Protein AF-A2DWJ3-F1 (afdb_monomer_lite)

Foldseek 3Di:
DVVVVVVVVVVVVVVVVVVVVVVVVVVVVVVVVVVVVVVVVVPPPPDDDDDDDDDDDDDDDDDDPPCVVVVVVVVVVVVVVVVVVVVVVVVVVVVVVVVVVVVVVVVVVVVVVVCVVVPVVVVVVVVVVVVVVVVVVVVVVVVVVVVVVVVVVVVVVVVVVVVVVVVVVVVVVVVVVVVVVVVVVLVVCCVDPLVVVVVVVVVVCVVVVHDDDPVNLVVNVCVSCVPDPDPPCVDPPPVVSCVVVVVVVVVPPD

Structure (mmCIF, N/CA/C/O backbone):
data_AF-A2DWJ3-F1
#
_entry.id   AF-A2DWJ3-F1
#
loop_
_atom_site.group_PDB
_atom_site.id
_atom_site.type_symbol
_atom_site.label_atom_id
_atom_site.label_alt_id
_atom_site.label_comp_id
_atom_site.label_asym_id
_atom_site.label_entity_id
_atom_site.label_seq_id
_atom_site.pdbx_PDB_ins_code
_atom_site.Cartn_x
_atom_site.Cartn_y
_atom_site.Cartn_z
_atom_site.occupancy
_atom_site.B_iso_or_equiv
_atom_site.auth_seq_id
_atom_site.auth_comp_id
_atom_site.auth_asym_id
_atom_site.auth_atom_id
_atom_site.pdbx_PDB_model_num
ATOM 1 N N . MET A 1 1 ? 25.129 -4.278 1.632 1.00 56.91 1 MET A N 1
ATOM 2 C CA . MET A 1 1 ? 24.465 -3.583 2.762 1.00 56.91 1 MET A CA 1
ATOM 3 C C . MET A 1 1 ? 22.960 -3.859 2.879 1.00 56.91 1 MET A C 1
ATOM 5 O O . MET A 1 1 ? 22.499 -4.017 3.999 1.00 56.91 1 MET A O 1
ATOM 9 N N . ALA A 1 2 ? 22.183 -3.953 1.789 1.00 59.41 2 ALA A N 1
ATOM 10 C CA . ALA A 1 2 ? 20.729 -4.196 1.868 1.00 59.41 2 ALA A CA 1
ATOM 11 C C . ALA A 1 2 ? 20.341 -5.562 2.485 1.00 59.41 2 ALA A C 1
ATOM 13 O O . ALA A 1 2 ? 19.451 -5.635 3.327 1.00 59.41 2 ALA A O 1
ATOM 14 N N . ARG A 1 3 ? 21.074 -6.634 2.150 1.00 57.38 3 ARG A N 1
ATOM 15 C CA . ARG A 1 3 ? 20.827 -8.000 2.656 1.00 57.38 3 ARG A CA 1
ATOM 16 C C . ARG A 1 3 ? 20.979 -8.127 4.179 1.00 57.38 3 ARG A C 1
ATOM 18 O O . ARG A 1 3 ? 20.221 -8.843 4.819 1.00 57.38 3 ARG A O 1
ATOM 25 N N . THR A 1 4 ? 21.919 -7.387 4.763 1.00 73.00 4 THR A N 1
ATOM 26 C CA . THR A 1 4 ? 22.178 -7.369 6.212 1.00 73.00 4 THR A CA 1
ATOM 27 C C . THR A 1 4 ? 21.067 -6.644 6.975 1.00 73.00 4 THR A C 1
ATOM 29 O O . THR A 1 4 ? 20.670 -7.084 8.048 1.00 73.00 4 THR A O 1
ATOM 32 N N . LYS A 1 5 ? 20.512 -5.571 6.394 1.00 73.12 5 LYS A N 1
ATOM 33 C CA . LYS A 1 5 ? 19.371 -4.841 6.971 1.00 73.12 5 LYS A CA 1
ATOM 34 C C . LYS A 1 5 ? 18.087 -5.677 6.949 1.00 73.12 5 LYS A C 1
ATOM 36 O O . LYS A 1 5 ? 17.342 -5.659 7.920 1.00 73.12 5 LYS A O 1
ATOM 41 N N . MET A 1 6 ? 17.869 -6.454 5.885 1.00 78.56 6 MET A N 1
ATOM 42 C CA . MET A 1 6 ? 16.717 -7.357 5.770 1.00 78.56 6 MET A CA 1
ATOM 43 C C . MET A 1 6 ? 16.766 -8.501 6.795 1.00 78.56 6 MET A C 1
ATOM 45 O O . MET A 1 6 ? 15.761 -8.802 7.428 1.00 78.56 6 MET A O 1
ATOM 49 N N . LEU A 1 7 ? 17.943 -9.099 7.009 1.00 76.00 7 LEU A N 1
ATOM 50 C CA . LEU A 1 7 ? 18.125 -10.141 8.027 1.00 76.00 7 LEU A CA 1
ATOM 51 C C . LEU A 1 7 ? 17.922 -9.600 9.450 1.00 76.00 7 LEU A C 1
ATOM 53 O O . LEU A 1 7 ? 17.269 -10.251 10.259 1.00 76.00 7 LEU A O 1
ATOM 57 N N . ALA A 1 8 ? 18.396 -8.384 9.734 1.00 80.75 8 ALA A N 1
ATOM 58 C CA . ALA A 1 8 ? 18.159 -7.734 11.022 1.00 80.75 8 ALA A CA 1
ATOM 59 C C . ALA A 1 8 ? 16.669 -7.419 11.263 1.00 80.75 8 ALA A C 1
ATOM 61 O O . ALA A 1 8 ? 16.194 -7.531 12.389 1.00 80.75 8 ALA A O 1
ATOM 62 N N . ALA A 1 9 ? 15.921 -7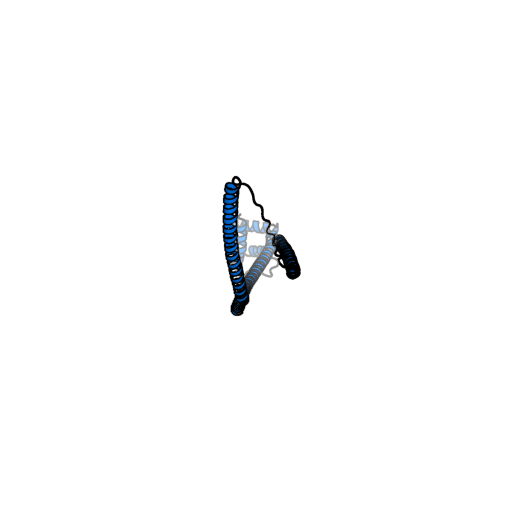.052 10.218 1.00 80.94 9 ALA A N 1
ATOM 63 C CA . ALA A 1 9 ? 14.480 -6.814 10.315 1.00 80.94 9 ALA A CA 1
ATOM 64 C C . ALA A 1 9 ? 13.691 -8.111 10.572 1.00 80.94 9 ALA A C 1
ATOM 66 O O . ALA A 1 9 ? 12.813 -8.133 11.430 1.00 80.94 9 ALA A O 1
ATOM 67 N N . LEU A 1 10 ? 14.049 -9.204 9.890 1.00 81.81 10 LEU A N 1
ATOM 68 C CA . LEU A 1 10 ? 13.454 -10.526 10.120 1.00 81.81 10 LEU A CA 1
ATOM 69 C C . LEU A 1 10 ? 13.718 -11.039 11.539 1.00 81.81 10 LEU A C 1
ATOM 71 O O . LEU A 1 10 ? 12.830 -11.608 12.166 1.00 81.81 10 LEU A O 1
ATOM 75 N N . GLN A 1 11 ? 14.921 -10.804 12.063 1.00 84.94 11 GLN A N 1
ATOM 76 C CA . GLN A 1 11 ? 15.271 -11.212 13.420 1.00 84.94 11 GLN A CA 1
ATOM 77 C C . GLN A 1 11 ? 14.500 -10.414 14.478 1.00 84.94 11 GLN A C 1
ATOM 79 O O . GLN A 1 11 ? 13.990 -11.005 15.425 1.00 84.94 11 GLN A O 1
ATOM 84 N N . LYS A 1 12 ? 14.311 -9.105 14.266 1.00 85.94 12 LYS A N 1
ATOM 85 C CA . LYS A 1 12 ? 13.468 -8.273 15.138 1.00 85.94 12 LYS A CA 1
ATOM 86 C C . LYS A 1 12 ? 11.998 -8.689 15.127 1.00 85.94 12 LYS A C 1
ATOM 88 O O . LYS A 1 12 ? 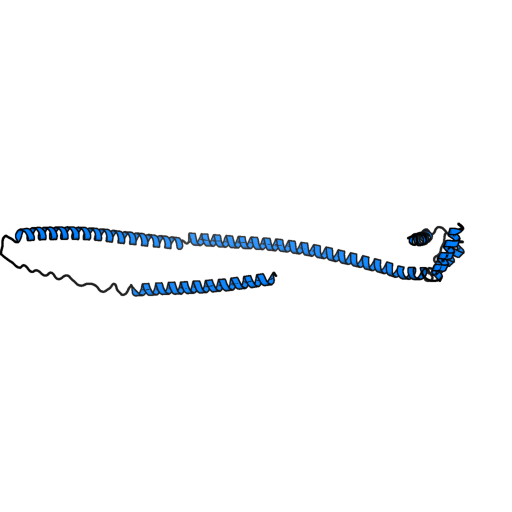11.393 -8.721 16.189 1.00 85.94 12 LYS A O 1
ATOM 93 N N . MET A 1 13 ? 11.436 -9.034 13.965 1.00 85.25 13 MET A N 1
ATOM 94 C CA . MET A 1 13 ? 10.059 -9.546 13.900 1.00 85.25 13 MET A CA 1
ATOM 95 C C . MET A 1 13 ? 9.909 -10.862 14.662 1.00 85.25 13 MET A C 1
ATOM 97 O O . MET A 1 13 ? 8.943 -11.032 15.395 1.00 85.25 13 MET A O 1
ATOM 101 N N . LYS A 1 14 ? 10.886 -11.767 14.544 1.00 85.81 14 LYS A N 1
ATOM 102 C CA . LYS A 1 14 ? 10.852 -13.049 15.253 1.00 85.81 14 LYS A CA 1
ATOM 103 C C . LYS A 1 14 ? 10.954 -12.878 16.773 1.00 85.81 14 LYS A C 1
ATOM 105 O O . LYS A 1 14 ? 10.256 -13.560 17.511 1.00 85.81 14 LYS A O 1
ATOM 110 N N . GLU A 1 15 ? 11.795 -11.954 17.235 1.00 87.94 15 GLU A N 1
ATOM 111 C CA . GLU A 1 15 ? 11.882 -11.596 18.657 1.00 87.94 15 GLU A CA 1
ATOM 112 C C . GLU A 1 15 ? 10.597 -10.932 19.167 1.00 87.94 15 GLU A C 1
ATOM 114 O O . GLU A 1 15 ? 10.208 -11.161 20.308 1.00 87.94 15 GLU A O 1
ATOM 119 N N . GLN A 1 16 ? 9.930 -10.126 18.339 1.00 84.75 16 GLN A N 1
ATOM 120 C CA . GLN A 1 16 ? 8.666 -9.488 18.701 1.00 84.75 16 GLN A CA 1
ATOM 121 C C . GLN A 1 16 ? 7.528 -10.510 18.815 1.00 84.75 16 GLN A C 1
ATOM 123 O O . GLN A 1 16 ? 6.838 -10.528 19.828 1.00 84.75 16 GLN A O 1
ATOM 128 N N . GLU A 1 17 ? 7.398 -11.415 17.843 1.00 86.19 17 GLU A N 1
ATOM 129 C CA . GLU A 1 17 ? 6.396 -12.490 17.873 1.00 86.19 17 GLU A CA 1
ATOM 130 C C . GLU A 1 17 ? 6.578 -13.403 19.098 1.00 86.19 17 GLU A C 1
ATOM 132 O O . GLU A 1 17 ? 5.614 -13.894 19.682 1.00 86.19 17 GLU A O 1
ATOM 137 N N . GLN A 1 18 ? 7.827 -13.627 19.515 1.00 85.19 18 GLN A N 1
ATOM 138 C CA . GLN A 1 18 ? 8.128 -14.437 20.689 1.00 85.19 18 GLN A CA 1
ATOM 139 C C . GLN A 1 18 ? 7.750 -13.725 21.997 1.00 85.19 18 GLN A C 1
ATOM 141 O O . GLN A 1 18 ? 7.173 -14.356 22.877 1.00 85.19 18 GLN A O 1
ATOM 146 N N . ARG A 1 19 ? 7.982 -12.408 22.098 1.00 84.94 19 ARG A N 1
ATOM 147 C CA . ARG A 1 19 ? 7.535 -11.609 23.254 1.00 84.94 19 ARG A CA 1
ATOM 148 C C . ARG A 1 19 ? 6.017 -11.529 23.357 1.00 84.94 19 ARG A C 1
ATOM 150 O O . ARG A 1 19 ? 5.492 -11.617 24.458 1.00 84.94 19 ARG A O 1
ATOM 157 N N . GLU A 1 20 ? 5.325 -11.384 22.230 1.00 86.38 20 GLU A N 1
ATOM 158 C CA . GLU A 1 20 ? 3.859 -11.354 22.198 1.00 86.38 20 GLU A CA 1
ATOM 159 C C . GLU A 1 20 ? 3.272 -12.692 22.677 1.00 86.38 20 GLU A C 1
ATOM 161 O O . GLU A 1 20 ? 2.328 -12.694 23.463 1.00 86.38 20 GLU A O 1
ATOM 166 N N . LYS A 1 21 ? 3.883 -13.828 22.306 1.00 88.06 21 LYS A N 1
ATOM 167 C CA . LYS A 1 21 ? 3.485 -15.153 22.815 1.00 88.06 21 LYS A CA 1
ATOM 168 C C . LYS A 1 21 ? 3.713 -15.307 24.319 1.00 88.06 21 LYS A C 1
ATOM 170 O O . LYS A 1 21 ? 2.821 -15.792 25.004 1.00 88.06 21 LYS A O 1
ATOM 175 N N . GLU A 1 22 ? 4.866 -14.879 24.831 1.00 86.31 22 GLU A N 1
ATOM 176 C CA . GLU A 1 22 ? 5.170 -14.915 26.272 1.00 86.31 22 GLU A CA 1
ATOM 177 C C . GLU A 1 22 ? 4.246 -13.985 27.084 1.00 86.31 22 GLU A C 1
ATOM 179 O O . GLU A 1 22 ? 3.895 -14.269 28.230 1.00 86.31 22 GLU A O 1
ATOM 184 N N . GLU A 1 23 ? 3.831 -12.855 26.511 1.00 85.12 23 GLU A N 1
ATOM 185 C CA . GLU A 1 23 ? 2.881 -11.936 27.141 1.00 85.12 23 GLU A CA 1
ATOM 186 C C . GLU A 1 23 ? 1.450 -12.485 27.130 1.00 85.12 23 GLU A C 1
ATOM 188 O O . GLU A 1 23 ? 0.750 -12.384 28.138 1.00 85.12 23 GLU A O 1
ATOM 193 N N . GLU A 1 24 ? 1.034 -13.126 26.038 1.00 85.56 24 GLU A N 1
ATOM 194 C CA . GLU A 1 24 ? -0.263 -13.793 25.948 1.00 85.56 24 GLU A CA 1
ATOM 195 C C . GLU A 1 24 ? -0.350 -15.001 26.894 1.00 85.56 24 GLU A C 1
ATOM 197 O O . GLU A 1 24 ? -1.381 -15.212 27.530 1.00 85.56 24 GLU A O 1
ATOM 202 N N . GLU A 1 25 ? 0.738 -15.760 27.043 1.00 86.00 25 GLU A N 1
ATOM 203 C CA . GLU A 1 25 ? 0.832 -16.875 27.989 1.00 86.00 25 GLU A CA 1
ATOM 204 C C . GLU A 1 25 ? 0.728 -16.387 29.439 1.00 86.00 25 GLU A C 1
ATOM 206 O O . GLU A 1 25 ? -0.133 -16.871 30.172 1.00 86.00 25 GLU A O 1
ATOM 211 N N . ARG A 1 26 ? 1.464 -15.331 29.819 1.00 82.50 26 ARG A N 1
ATOM 212 C CA . ARG A 1 26 ? 1.304 -14.694 31.141 1.00 82.50 26 ARG A CA 1
ATOM 213 C C . ARG A 1 26 ? -0.105 -14.163 31.381 1.00 82.50 26 ARG A C 1
ATOM 215 O O . ARG A 1 26 ? -0.587 -14.211 32.509 1.00 82.50 26 ARG A O 1
ATOM 222 N N . ARG A 1 27 ? -0.773 -13.641 30.348 1.00 84.06 27 ARG A N 1
ATOM 223 C CA . ARG A 1 27 ? -2.157 -13.170 30.479 1.00 84.06 27 ARG A CA 1
ATOM 224 C C . ARG A 1 27 ? -3.115 -14.330 30.732 1.00 84.06 27 ARG A C 1
ATOM 226 O O . ARG A 1 27 ? -3.993 -14.193 31.573 1.00 84.06 27 ARG A O 1
ATOM 233 N N . ARG A 1 28 ? -2.923 -15.474 30.065 1.00 80.88 28 ARG A N 1
ATOM 234 C CA . ARG A 1 28 ? -3.713 -16.691 30.319 1.00 80.88 28 ARG A CA 1
ATOM 235 C C . ARG A 1 28 ? -3.456 -17.267 31.708 1.00 80.88 28 ARG A C 1
ATOM 237 O O . ARG A 1 28 ? -4.412 -17.651 32.365 1.00 80.88 28 ARG A O 1
ATOM 244 N N . GLU A 1 29 ? -2.206 -17.293 32.166 1.00 83.75 29 GLU A N 1
ATOM 245 C CA . GLU A 1 29 ? -1.869 -17.707 33.536 1.00 83.75 29 GLU A CA 1
ATOM 246 C C . GLU A 1 29 ? -2.521 -16.782 34.572 1.00 83.75 29 GLU A C 1
ATOM 248 O O . GLU A 1 29 ? -3.073 -17.247 35.565 1.00 83.75 29 GLU A O 1
ATOM 253 N N . GLN A 1 30 ? -2.522 -15.471 34.318 1.00 74.56 30 GLN A N 1
ATOM 254 C CA . GLN A 1 30 ? -3.190 -14.503 35.181 1.00 74.56 30 GLN A CA 1
ATOM 255 C C . GLN A 1 30 ? -4.715 -14.688 35.169 1.00 74.56 30 GLN A C 1
ATOM 257 O O . GLN A 1 30 ? -5.328 -14.680 36.229 1.00 74.56 30 GLN A O 1
ATOM 262 N N . GLU A 1 31 ? -5.331 -14.884 33.999 1.00 77.81 31 GLU A N 1
ATOM 263 C CA . GLU A 1 31 ? -6.768 -15.174 33.862 1.00 77.81 31 GLU A CA 1
ATOM 264 C C . GLU A 1 31 ? -7.162 -16.491 34.564 1.00 77.81 31 GLU A C 1
ATOM 266 O O . GLU A 1 31 ? -8.214 -16.545 35.196 1.00 77.81 31 GLU A O 1
ATOM 271 N N . GLN A 1 32 ? -6.312 -17.526 34.522 1.00 74.62 32 GLN A N 1
ATOM 272 C CA . GLN A 1 32 ? -6.522 -18.778 35.264 1.00 74.62 32 GLN A CA 1
ATOM 273 C C . GLN A 1 32 ? -6.430 -18.575 36.777 1.00 74.62 32 GLN A C 1
ATOM 275 O O . GLN A 1 32 ? -7.301 -19.045 37.501 1.00 74.62 32 GLN A O 1
ATOM 280 N N . TRP A 1 33 ? -5.439 -17.815 37.249 1.00 76.25 33 TRP A N 1
ATOM 281 C CA . TRP A 1 33 ? -5.287 -17.505 38.672 1.00 76.25 33 TRP A CA 1
ATOM 282 C C . TRP A 1 33 ? -6.489 -16.731 39.240 1.00 76.25 33 TRP A C 1
ATOM 284 O O . TRP A 1 33 ? -6.910 -16.980 40.366 1.00 76.25 33 TRP A O 1
ATOM 294 N N . TRP A 1 34 ? -7.086 -15.831 38.451 1.00 64.19 34 TRP A N 1
ATOM 295 C CA . TRP A 1 34 ? -8.328 -15.149 38.834 1.00 64.19 34 TRP A CA 1
ATOM 296 C C . TRP A 1 34 ? -9.544 -16.085 38.841 1.00 64.19 34 TRP A C 1
ATOM 298 O O . TRP A 1 34 ? -10.400 -15.946 39.705 1.00 64.19 34 TRP A O 1
ATOM 308 N N . SER A 1 35 ? -9.607 -17.058 37.927 1.00 64.69 35 SER A N 1
ATOM 309 C CA . SER A 1 35 ? -10.703 -18.036 37.887 1.00 64.69 35 SER A CA 1
ATOM 310 C C . SER A 1 35 ? -10.665 -19.032 39.051 1.00 64.69 35 SER A C 1
ATOM 312 O O . SER A 1 35 ? -11.718 -19.507 39.457 1.00 64.69 35 SER A O 1
ATOM 314 N N . GLU A 1 36 ? -9.481 -19.354 39.579 1.00 62.47 36 GLU A N 1
ATOM 315 C CA . GLU A 1 36 ? -9.325 -20.244 40.742 1.00 62.47 36 GLU A CA 1
ATOM 316 C C . GLU A 1 36 ? -9.675 -19.543 42.071 1.00 62.47 36 GLU A C 1
ATOM 318 O O . GLU A 1 36 ? -10.098 -20.203 43.014 1.00 62.47 36 GLU A O 1
ATOM 323 N N . GLN A 1 37 ? -9.551 -18.211 42.151 1.00 54.31 37 GLN A N 1
ATOM 324 C CA . GLN A 1 37 ? -9.966 -17.427 43.327 1.00 54.31 37 GLN A CA 1
ATOM 325 C C . GLN A 1 37 ? -11.494 -17.302 43.447 1.00 54.31 37 GLN A C 1
ATOM 327 O O . GLN A 1 37 ? -12.015 -17.344 44.560 1.00 54.31 37 GLN A O 1
ATOM 332 N N . ASP A 1 38 ? -12.209 -17.188 42.323 1.00 51.03 38 ASP A N 1
ATOM 333 C CA . ASP A 1 38 ? -13.676 -17.073 42.316 1.00 51.03 38 ASP A CA 1
ATOM 334 C C . ASP A 1 38 ? -14.376 -18.393 42.722 1.00 51.03 38 ASP A C 1
ATOM 336 O O . ASP A 1 38 ? -15.494 -18.357 43.232 1.00 51.03 38 ASP A O 1
ATOM 340 N N . GLU A 1 39 ? -13.729 -19.557 42.557 1.00 51.38 39 GLU A N 1
ATOM 341 C CA . GLU A 1 39 ? -14.282 -20.857 42.988 1.00 51.38 39 GLU A CA 1
ATOM 342 C C . GLU A 1 39 ? -14.102 -21.136 44.498 1.00 51.38 39 GLU A C 1
ATOM 344 O O . GLU A 1 39 ? -14.840 -21.949 45.052 1.00 51.38 39 GLU A O 1
ATOM 349 N N . GLU A 1 40 ? -13.185 -20.455 45.203 1.00 49.72 40 GLU A N 1
ATOM 350 C CA . GLU A 1 40 ? -12.978 -20.641 46.655 1.00 49.72 40 GLU A CA 1
ATOM 351 C C . GLU A 1 40 ? -13.882 -19.750 47.540 1.00 49.72 40 GLU A C 1
ATOM 353 O O . GLU A 1 40 ? -14.061 -20.052 48.725 1.00 49.72 40 GLU A O 1
ATOM 358 N N . GLU A 1 41 ? -14.486 -18.679 47.002 1.00 45.75 41 GLU A N 1
ATOM 359 C CA . GLU A 1 41 ? -15.391 -17.794 47.763 1.00 45.75 41 GLU A CA 1
ATOM 360 C C . GLU A 1 41 ? -16.848 -18.303 47.848 1.00 45.75 41 GLU A C 1
ATOM 362 O O . GLU A 1 41 ? -17.566 -17.913 48.770 1.00 45.75 41 GLU A O 1
ATOM 367 N N . GLU A 1 42 ? -17.298 -19.219 46.977 1.00 44.12 42 GLU A N 1
ATOM 368 C CA . GLU A 1 42 ? -18.682 -19.742 47.021 1.00 44.12 42 GLU A CA 1
ATOM 369 C C . GLU A 1 42 ? -18.940 -20.763 48.155 1.00 44.12 42 GLU A C 1
ATOM 371 O O . GLU A 1 42 ? -20.095 -20.981 48.534 1.00 44.12 42 GLU A O 1
ATOM 376 N N . ASP A 1 43 ? -17.897 -21.336 48.768 1.00 44.91 43 ASP A N 1
ATOM 377 C CA . ASP A 1 43 ? -18.033 -22.397 49.783 1.00 44.91 43 ASP A CA 1
ATOM 378 C C . ASP A 1 43 ? -18.052 -21.902 51.249 1.00 44.91 43 ASP A C 1
ATOM 380 O O . ASP A 1 43 ? -18.319 -22.690 52.163 1.00 44.91 43 ASP A O 1
ATOM 384 N N . GLN A 1 44 ? -17.807 -20.612 51.524 1.00 46.81 44 GLN A N 1
ATOM 385 C CA . GLN A 1 44 ? -17.698 -20.102 52.909 1.00 46.81 44 GLN A CA 1
ATOM 386 C C . GLN A 1 44 ? -18.952 -19.405 53.469 1.00 46.81 44 GLN A C 1
ATOM 388 O O . GLN A 1 44 ? -19.039 -19.209 54.683 1.00 46.81 44 GLN A O 1
ATOM 393 N N . ASP A 1 45 ? -19.967 -19.111 52.653 1.00 44.84 45 ASP A N 1
ATOM 394 C CA . ASP A 1 45 ? -21.118 -18.289 53.076 1.00 44.84 45 ASP A CA 1
ATOM 395 C C . ASP A 1 45 ? -22.307 -19.070 53.691 1.00 44.84 45 ASP A C 1
ATOM 397 O O . ASP A 1 45 ? -23.341 -18.482 54.016 1.00 44.84 45 ASP A O 1
ATOM 401 N N . GLN A 1 46 ? -22.194 -20.389 53.912 1.00 45.88 46 GLN A N 1
ATOM 402 C CA . GLN A 1 46 ? -23.313 -21.222 54.409 1.00 45.88 46 GLN A CA 1
ATOM 403 C C . GLN A 1 46 ? -23.297 -21.594 55.903 1.00 45.88 46 GLN A C 1
ATOM 405 O O . GLN A 1 46 ? -24.138 -22.381 56.335 1.00 45.88 46 GLN A O 1
ATOM 410 N N . ASN A 1 47 ? -22.408 -21.051 56.737 1.00 44.16 47 ASN A N 1
ATOM 411 C CA . ASN A 1 47 ? -22.365 -21.450 58.150 1.00 44.16 47 ASN A CA 1
ATOM 412 C C . ASN A 1 47 ? -22.087 -20.276 59.085 1.00 44.16 47 ASN A C 1
ATOM 414 O O . ASN A 1 47 ? -20.942 -20.080 59.464 1.00 44.16 47 ASN A O 1
ATOM 418 N N . LEU A 1 48 ? -23.121 -19.529 59.497 1.00 41.66 48 LEU A N 1
ATOM 419 C CA . LEU A 1 48 ? -23.106 -18.694 60.712 1.00 41.66 48 LEU A CA 1
ATOM 420 C C . LEU A 1 48 ? -24.541 -18.270 61.106 1.00 41.66 48 LEU A C 1
ATOM 422 O O . LEU A 1 48 ? -24.930 -17.111 60.996 1.00 41.66 48 LEU A O 1
ATOM 426 N N . GLU A 1 49 ? -25.332 -19.212 61.626 1.00 40.12 49 GLU A N 1
ATOM 427 C CA . GLU A 1 49 ? -26.492 -18.904 62.477 1.00 40.12 49 GLU A CA 1
ATOM 428 C C . GLU A 1 49 ? -26.282 -19.516 63.872 1.00 40.12 49 GLU A C 1
ATOM 430 O O . GLU A 1 49 ? -26.269 -20.735 64.026 1.00 40.12 49 GLU A O 1
ATOM 435 N N . THR A 1 50 ? -26.168 -18.676 64.909 1.00 37.62 50 THR A N 1
ATOM 436 C CA . THR A 1 50 ? -26.418 -19.072 66.312 1.00 37.62 50 THR A CA 1
ATOM 437 C C . THR A 1 50 ? -27.096 -17.934 67.094 1.00 37.62 50 THR A C 1
ATOM 439 O O . THR A 1 50 ? -26.811 -16.768 66.807 1.00 37.62 50 THR A O 1
ATOM 442 N N . PRO A 1 51 ? -27.990 -18.229 68.066 1.00 40.25 51 PRO A N 1
ATOM 443 C CA . PRO A 1 51 ? -28.929 -17.259 68.633 1.00 40.25 51 PRO A CA 1
ATOM 444 C C . PRO A 1 51 ? -28.476 -16.634 69.969 1.00 40.25 51 PRO A C 1
ATOM 446 O O . PRO A 1 51 ? -27.690 -17.204 70.719 1.00 40.25 51 PRO A O 1
ATOM 449 N N . MET A 1 52 ? -29.030 -15.451 70.267 1.00 34.16 52 MET A N 1
ATOM 450 C CA . MET A 1 52 ? -28.887 -14.686 71.518 1.00 34.16 52 MET A CA 1
ATOM 451 C C . MET A 1 52 ? -29.445 -15.424 72.748 1.00 34.16 52 MET A C 1
ATOM 453 O O . MET A 1 52 ? -30.632 -15.747 72.781 1.00 34.16 52 MET A O 1
ATOM 457 N N . GLU A 1 53 ? -28.646 -15.539 73.813 1.00 36.00 53 GLU A N 1
ATOM 458 C CA . GLU A 1 53 ? -29.124 -15.810 75.177 1.00 36.00 53 GLU A CA 1
ATOM 459 C C . GLU A 1 53 ? -29.290 -14.503 75.973 1.00 36.00 53 GLU A C 1
ATOM 461 O O . GLU A 1 53 ? -28.374 -13.684 76.073 1.00 36.00 53 GLU A O 1
ATOM 466 N N . GLN A 1 54 ? -30.475 -14.309 76.560 1.00 37.62 54 GLN A N 1
ATOM 467 C CA . GLN A 1 54 ? -30.773 -13.242 77.518 1.00 37.62 54 GLN A CA 1
ATOM 468 C C . GLN A 1 54 ? -30.518 -13.746 78.945 1.00 37.62 54 GLN A C 1
ATOM 470 O O . GLN A 1 54 ? -31.216 -14.637 79.425 1.00 37.62 54 GLN A O 1
ATOM 475 N N . GLY A 1 55 ? -29.547 -13.149 79.639 1.00 33.12 55 GLY A N 1
ATOM 476 C CA . GLY A 1 55 ? -29.294 -13.373 81.063 1.00 33.12 55 GLY A CA 1
ATOM 477 C C . GLY A 1 55 ? -29.792 -12.204 81.909 1.00 33.12 55 GLY A C 1
ATOM 478 O O . GLY A 1 55 ? -29.211 -11.121 81.890 1.00 33.12 55 GLY A O 1
ATOM 479 N N . THR A 1 56 ? -30.864 -12.426 82.666 1.00 40.03 56 THR A N 1
ATOM 480 C CA . THR A 1 56 ? -31.398 -11.499 83.672 1.00 40.03 56 THR A CA 1
ATOM 481 C C . THR A 1 56 ? -30.741 -11.784 85.022 1.00 40.03 56 THR A C 1
ATOM 483 O O . THR A 1 56 ? -30.931 -12.866 85.570 1.00 40.03 56 THR A O 1
ATOM 486 N N . THR A 1 57 ? -30.052 -10.813 85.623 1.00 34.56 57 THR A N 1
ATOM 487 C CA . THR A 1 57 ? -29.741 -10.842 87.064 1.00 34.56 57 THR A CA 1
ATOM 488 C C . THR A 1 57 ? -29.930 -9.462 87.674 1.00 34.56 57 THR A C 1
ATOM 490 O O . THR A 1 57 ? -29.128 -8.556 87.463 1.00 34.56 57 THR A O 1
ATOM 493 N N . ALA A 1 58 ? -31.003 -9.324 88.452 1.00 38.75 58 ALA A N 1
ATOM 494 C CA . ALA A 1 58 ? -31.172 -8.262 89.428 1.00 38.75 58 ALA A CA 1
ATOM 495 C C . ALA A 1 58 ? -30.476 -8.679 90.732 1.00 38.75 58 ALA A C 1
ATOM 497 O O . ALA A 1 58 ? -30.748 -9.761 91.255 1.00 38.75 58 ALA A O 1
ATOM 498 N N . GLN A 1 59 ? -29.617 -7.820 91.279 1.00 33.75 59 GLN A N 1
ATOM 499 C CA . GLN A 1 59 ? -29.191 -7.900 92.674 1.00 33.75 59 GLN A CA 1
ATOM 500 C C . GLN A 1 59 ? -29.388 -6.543 93.347 1.00 33.75 59 GLN A C 1
ATOM 502 O O . GLN A 1 59 ? -28.971 -5.505 92.843 1.00 33.75 59 GLN A O 1
ATOM 507 N N . MET A 1 60 ? -30.079 -6.594 94.485 1.00 42.59 60 MET A N 1
ATOM 508 C CA . MET A 1 60 ? -30.271 -5.496 95.424 1.00 42.59 60 MET A CA 1
ATOM 509 C C . MET A 1 60 ? -28.977 -5.236 96.194 1.00 42.59 60 MET A C 1
ATOM 511 O O . MET A 1 60 ? -28.415 -6.185 96.737 1.00 42.59 60 MET A O 1
ATOM 515 N N . ILE A 1 61 ? -28.584 -3.970 96.356 1.00 37.62 61 ILE A N 1
ATOM 516 C CA . ILE A 1 61 ? -27.696 -3.544 97.445 1.00 37.62 61 ILE A CA 1
ATOM 517 C C . ILE A 1 61 ? -28.232 -2.229 98.024 1.00 37.62 61 ILE A C 1
ATOM 519 O O . ILE A 1 61 ? -28.383 -1.233 97.325 1.00 37.62 61 ILE A O 1
ATOM 523 N N . GLN A 1 62 ? -28.556 -2.263 99.317 1.00 42.16 62 GLN A N 1
ATOM 524 C CA . GLN A 1 62 ? -28.816 -1.099 100.160 1.00 42.16 62 GLN A CA 1
ATOM 525 C C . GLN A 1 62 ? -27.503 -0.648 100.808 1.00 42.16 62 GLN A C 1
ATOM 527 O O . GLN A 1 62 ? -26.815 -1.469 101.414 1.00 42.16 62 GLN A O 1
ATOM 532 N N . GLY A 1 63 ? -27.222 0.658 100.785 1.00 40.81 63 GLY A N 1
ATOM 533 C CA . GLY A 1 63 ? -26.314 1.293 101.740 1.00 40.81 63 GLY A CA 1
ATOM 534 C C . GLY A 1 63 ? -25.461 2.432 101.178 1.00 40.81 63 GLY A C 1
ATOM 535 O O . GLY A 1 63 ? -24.698 2.245 100.242 1.00 40.81 63 GLY A O 1
ATOM 536 N N . THR A 1 64 ? -25.470 3.554 101.904 1.00 37.88 64 THR A N 1
ATOM 537 C CA . THR A 1 64 ? -24.459 4.635 101.958 1.00 37.88 64 THR A CA 1
ATOM 538 C C . THR A 1 64 ? -24.547 5.799 100.954 1.00 37.88 64 THR A C 1
ATOM 540 O O . THR A 1 64 ? -24.010 5.796 99.851 1.00 37.88 64 THR A O 1
ATOM 543 N N . THR A 1 65 ? -25.118 6.897 101.456 1.00 45.75 65 THR A N 1
ATOM 544 C CA . THR A 1 65 ? -25.354 8.233 100.875 1.00 45.75 65 THR A CA 1
ATOM 545 C C . THR A 1 65 ? -24.089 9.031 100.487 1.00 45.75 65 THR A C 1
ATOM 547 O O . THR A 1 65 ? -24.119 10.257 100.428 1.00 45.75 65 THR A O 1
ATOM 550 N N . THR A 1 66 ? -22.962 8.371 100.213 1.00 44.34 66 THR A N 1
ATOM 551 C CA . THR A 1 66 ? -21.721 8.997 99.704 1.00 44.34 66 THR A CA 1
ATOM 552 C C . THR A 1 66 ? -21.311 8.443 98.329 1.00 44.34 66 THR A C 1
ATOM 554 O O . THR A 1 66 ? -20.456 9.029 97.677 1.00 44.34 66 THR A O 1
ATOM 557 N N . GLN A 1 67 ? -21.969 7.387 97.832 1.00 45.56 67 GLN A N 1
ATOM 558 C CA . GLN A 1 67 ? -21.763 6.843 96.477 1.00 45.56 67 GLN A CA 1
ATOM 559 C C . GLN A 1 67 ? -22.698 7.445 95.411 1.00 45.56 67 GLN A C 1
ATOM 561 O O . GLN A 1 67 ? -22.367 7.414 94.230 1.00 45.56 67 GLN A O 1
ATOM 566 N N . MET A 1 68 ? -23.805 8.084 95.814 1.00 46.66 68 MET A N 1
ATOM 567 C CA . MET A 1 68 ? -24.836 8.570 94.877 1.00 46.66 68 MET A CA 1
ATOM 568 C C . MET A 1 68 ? -24.329 9.608 93.859 1.00 46.66 68 MET A C 1
ATOM 570 O O . MET A 1 68 ? -24.813 9.643 92.737 1.00 46.66 68 MET A O 1
ATOM 574 N N . ILE A 1 69 ? -23.327 10.429 94.208 1.00 50.53 69 ILE A N 1
ATOM 575 C CA . ILE A 1 69 ? -22.773 11.433 93.276 1.00 50.53 69 ILE A CA 1
ATOM 576 C C . ILE A 1 69 ? -21.938 10.760 92.169 1.00 50.53 69 ILE A C 1
ATOM 578 O O . ILE A 1 69 ? -21.920 11.235 91.040 1.00 50.53 69 ILE A O 1
ATOM 582 N N . GLN A 1 70 ? -21.279 9.633 92.465 1.00 58.50 70 GLN A N 1
ATOM 583 C CA . GLN A 1 70 ? -20.529 8.864 91.465 1.00 58.50 70 GLN A CA 1
ATOM 584 C C . GLN A 1 70 ? -21.446 7.971 90.621 1.00 58.50 70 GLN A C 1
ATOM 586 O O . GLN A 1 70 ? -21.191 7.808 89.431 1.00 58.50 70 GLN A O 1
ATOM 591 N N . GLU A 1 71 ? -22.519 7.423 91.198 1.00 63.12 71 GLU A N 1
ATOM 592 C CA . GLU A 1 71 ? -23.497 6.612 90.461 1.00 63.12 71 GLU A CA 1
ATOM 593 C C . GLU A 1 71 ? -24.286 7.435 89.435 1.00 63.12 71 GLU A C 1
ATOM 595 O O . GLU A 1 71 ? -24.430 6.986 88.299 1.00 63.12 71 GLU A O 1
ATOM 600 N N . ASP A 1 72 ? -24.704 8.661 89.769 1.00 73.12 72 ASP A N 1
ATOM 601 C CA . ASP A 1 72 ? -25.405 9.552 88.830 1.00 73.12 72 ASP A CA 1
ATOM 602 C C . ASP A 1 72 ? -24.523 9.954 87.632 1.00 73.12 72 ASP A C 1
ATOM 604 O O . ASP A 1 72 ? -24.992 10.011 86.488 1.00 73.12 72 ASP A O 1
ATOM 608 N N . ASP A 1 73 ? -23.230 10.198 87.867 1.00 78.94 73 ASP A N 1
ATOM 609 C CA . ASP A 1 73 ? -22.266 10.516 86.809 1.00 78.94 73 ASP A CA 1
ATOM 610 C C . ASP A 1 73 ? -21.962 9.294 85.930 1.00 78.94 73 ASP A C 1
ATOM 612 O O . ASP A 1 73 ? -21.915 9.411 84.701 1.00 78.94 73 ASP A O 1
ATOM 616 N N . VAL A 1 74 ? -21.828 8.103 86.524 1.00 80.94 74 VAL A N 1
ATOM 617 C CA . VAL A 1 74 ? -21.674 6.837 85.786 1.00 80.94 74 VAL A CA 1
ATOM 618 C C . VAL A 1 74 ? -22.929 6.527 84.968 1.00 80.94 74 VAL A C 1
ATOM 620 O O . VAL A 1 74 ? -22.828 6.093 83.819 1.00 80.94 74 VAL A O 1
ATOM 623 N N . GLN A 1 75 ? -24.117 6.799 85.506 1.00 83.19 75 GLN A N 1
ATOM 624 C CA . GLN A 1 75 ? -25.384 6.577 84.819 1.00 83.19 75 GLN A CA 1
ATOM 625 C C . GLN A 1 75 ? -25.569 7.547 83.645 1.00 83.19 75 GLN A C 1
ATOM 627 O O . GLN A 1 75 ? -25.934 7.112 82.551 1.00 83.19 75 GLN A O 1
ATOM 632 N N . LYS A 1 76 ? -25.198 8.825 83.808 1.00 87.06 76 LYS A N 1
ATOM 633 C CA . LYS A 1 76 ? -25.110 9.784 82.692 1.00 87.06 76 LYS A CA 1
ATOM 634 C C . LYS A 1 76 ? -24.119 9.345 81.620 1.00 87.06 76 LYS A C 1
ATOM 636 O O . LYS A 1 76 ? -24.436 9.437 80.436 1.00 87.06 76 LYS A O 1
ATOM 641 N N . GLN A 1 77 ? -22.938 8.863 82.008 1.00 87.62 77 GLN A N 1
ATOM 642 C CA . GLN A 1 77 ? -21.944 8.359 81.057 1.00 87.62 77 GLN A CA 1
ATOM 643 C C . GLN A 1 77 ? -22.453 7.127 80.301 1.00 87.62 77 GLN A C 1
ATOM 645 O O . GLN A 1 77 ? -22.260 7.038 79.091 1.00 87.62 77 GLN A O 1
ATOM 650 N N . LEU A 1 78 ? -23.151 6.209 80.976 1.00 87.75 78 LEU A N 1
ATOM 651 C CA . LEU A 1 78 ? -23.787 5.043 80.357 1.00 87.75 78 LEU A CA 1
ATOM 652 C C . LEU A 1 78 ? -24.893 5.438 79.379 1.00 87.75 78 LEU A C 1
ATOM 654 O O . LEU A 1 78 ? -24.987 4.871 78.291 1.00 87.75 78 LEU A O 1
ATOM 658 N N . GLU A 1 79 ? -25.721 6.414 79.734 1.00 89.75 79 GLU A N 1
ATOM 659 C CA . GLU A 1 79 ? -26.799 6.895 78.873 1.00 89.75 79 GLU A CA 1
ATOM 660 C C . GLU A 1 79 ? -26.257 7.663 77.659 1.00 89.75 79 GLU A C 1
ATOM 662 O O . GLU A 1 79 ? -26.710 7.457 76.531 1.00 89.75 79 GLU A O 1
ATOM 667 N N . GLN A 1 80 ? -25.194 8.449 77.850 1.00 92.94 80 GLN A N 1
ATOM 668 C CA . GLN A 1 80 ? -24.458 9.088 76.763 1.00 92.94 80 GLN A CA 1
ATOM 669 C C . GLN A 1 80 ? -23.768 8.056 75.860 1.00 92.94 80 GLN A C 1
ATOM 671 O O . GLN A 1 80 ? -23.835 8.175 74.637 1.00 92.94 80 GLN A O 1
ATOM 676 N N . ALA A 1 81 ? -23.160 7.012 76.429 1.00 91.62 81 ALA A N 1
ATOM 677 C CA . ALA A 1 81 ? -22.554 5.921 75.671 1.00 91.62 81 ALA A CA 1
ATOM 678 C C . ALA A 1 81 ? -23.601 5.144 74.860 1.00 91.62 81 ALA A C 1
ATOM 680 O O . ALA A 1 81 ? -23.369 4.866 73.687 1.00 91.62 81 ALA A O 1
ATOM 681 N N . ARG A 1 82 ? -24.781 4.865 75.432 1.00 93.62 82 ARG A N 1
ATOM 682 C CA . ARG A 1 82 ? -25.913 4.243 74.721 1.00 93.62 82 ARG A CA 1
ATOM 683 C C . ARG A 1 82 ? -26.447 5.131 73.601 1.00 93.62 82 ARG A C 1
ATOM 685 O O . ARG A 1 82 ? -26.699 4.638 72.507 1.00 93.62 82 ARG A O 1
ATOM 692 N N . SER A 1 83 ? -26.580 6.433 73.846 1.00 94.19 83 SER A N 1
ATOM 693 C CA . SER A 1 83 ? -26.994 7.401 72.825 1.00 94.19 83 SER A CA 1
ATOM 694 C C . SER A 1 83 ? -25.985 7.469 71.672 1.00 94.19 83 SER A C 1
ATOM 696 O O . SER A 1 83 ? -26.364 7.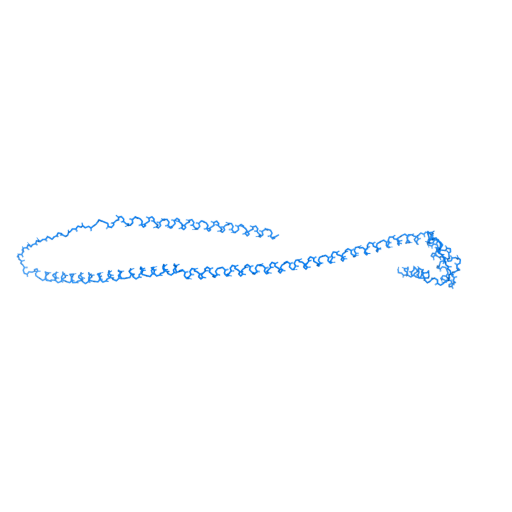376 70.503 1.00 94.19 83 SER A O 1
ATOM 698 N N . ASN A 1 84 ? -24.688 7.517 71.990 1.00 95.19 84 ASN A N 1
ATOM 699 C CA . ASN A 1 84 ? -23.612 7.478 71.001 1.00 95.19 84 ASN A CA 1
ATOM 700 C C . ASN A 1 84 ? -23.608 6.160 70.216 1.00 95.19 84 ASN A C 1
ATOM 702 O O . ASN A 1 84 ? -23.492 6.192 68.993 1.00 95.19 84 ASN A O 1
ATOM 706 N N . LEU A 1 85 ? -23.780 5.019 70.890 1.00 94.38 85 LEU A N 1
ATOM 707 C CA . LEU A 1 85 ? -23.868 3.701 70.260 1.00 94.38 85 LEU A CA 1
ATOM 708 C C . LEU A 1 85 ? -25.056 3.631 69.295 1.00 94.38 85 LEU A C 1
ATOM 710 O O . LEU A 1 85 ? -24.895 3.200 68.155 1.00 94.38 85 LEU A O 1
ATOM 714 N N . ASN A 1 86 ? -26.231 4.106 69.713 1.00 95.06 86 ASN A N 1
ATOM 715 C CA . ASN A 1 86 ? -27.417 4.159 68.860 1.00 95.06 86 ASN A CA 1
ATOM 716 C C . ASN A 1 86 ? -27.183 5.061 67.644 1.00 95.06 86 ASN A C 1
ATOM 718 O O . ASN A 1 86 ? -27.518 4.678 66.525 1.00 95.06 86 ASN A O 1
ATOM 722 N N . ARG A 1 87 ? -26.546 6.224 67.836 1.00 95.62 87 ARG A N 1
ATOM 723 C CA . ARG A 1 87 ? -26.195 7.133 66.738 1.00 95.62 87 ARG A CA 1
ATOM 724 C C . ARG A 1 87 ? -25.254 6.471 65.730 1.00 95.62 87 ARG A C 1
ATOM 726 O O . ARG A 1 87 ? -25.545 6.491 64.540 1.00 95.62 87 ARG A O 1
ATOM 733 N N . VAL A 1 88 ? -24.174 5.849 66.204 1.00 96.06 88 VAL A N 1
ATOM 734 C CA . VAL A 1 88 ? -23.204 5.137 65.354 1.00 96.06 88 VAL A CA 1
ATOM 735 C C . VAL A 1 88 ? -23.863 3.956 64.641 1.00 96.06 88 VAL A C 1
ATOM 737 O O . VAL A 1 88 ? -23.596 3.722 63.468 1.00 96.06 88 VAL A O 1
ATOM 740 N N . THR A 1 89 ? -24.769 3.243 65.307 1.00 95.12 89 THR A N 1
ATOM 741 C CA . THR A 1 89 ? -25.498 2.116 64.709 1.00 95.12 89 THR A CA 1
ATOM 742 C C . THR A 1 89 ? -26.411 2.579 63.571 1.00 95.12 89 THR A C 1
ATOM 744 O O . THR A 1 89 ? -26.462 1.942 62.521 1.00 95.12 89 THR A O 1
ATOM 747 N N . GLU A 1 90 ? -27.106 3.706 63.732 1.00 95.88 90 GLU A N 1
ATOM 748 C CA . GLU A 1 90 ? -27.930 4.284 62.664 1.00 95.88 90 GLU A CA 1
ATOM 749 C C . GLU A 1 90 ? -27.086 4.854 61.513 1.00 95.88 90 GLU A C 1
ATOM 751 O O . GLU A 1 90 ? -27.446 4.695 60.346 1.00 95.88 90 GLU A O 1
ATOM 756 N N . GLU A 1 91 ? -25.936 5.466 61.807 1.00 95.88 91 GLU A N 1
ATOM 757 C CA . GLU A 1 91 ? -24.969 5.890 60.785 1.00 95.88 91 GLU A CA 1
ATOM 758 C C . GLU A 1 91 ? -24.413 4.691 60.001 1.00 95.88 91 GLU A C 1
ATOM 760 O O . GLU A 1 91 ? -24.353 4.738 58.770 1.00 95.88 91 GLU A O 1
ATOM 765 N N . LEU A 1 92 ? -24.098 3.586 60.683 1.00 95.81 92 LEU A N 1
ATOM 766 C CA . LEU A 1 92 ? -23.633 2.350 60.057 1.00 95.81 92 LEU A CA 1
ATOM 767 C C . LEU A 1 92 ? -24.705 1.748 59.141 1.00 95.81 92 LEU A C 1
ATOM 769 O O . LEU A 1 92 ? -24.399 1.392 58.006 1.00 95.81 92 LEU A O 1
ATOM 773 N N . LYS A 1 93 ? -25.971 1.700 59.582 1.00 96.38 93 LYS A N 1
ATOM 774 C CA . LYS A 1 93 ? -27.091 1.243 58.740 1.00 96.38 93 LYS A CA 1
ATOM 775 C C . LYS A 1 93 ? -27.226 2.088 57.474 1.00 96.38 93 LYS A C 1
ATOM 777 O O . LYS A 1 93 ? -27.363 1.529 56.390 1.00 96.38 93 LYS A O 1
ATOM 782 N N . ARG A 1 94 ? -27.140 3.419 57.592 1.00 95.62 94 ARG A N 1
ATOM 783 C CA . ARG A 1 94 ? -27.197 4.342 56.441 1.00 95.62 94 ARG A CA 1
ATOM 784 C C . ARG A 1 94 ? -26.018 4.154 55.487 1.00 95.62 94 ARG A C 1
ATOM 786 O O . ARG A 1 94 ? -26.200 4.166 54.271 1.00 95.62 94 ARG A O 1
ATOM 793 N N . SER A 1 95 ? -24.816 3.957 56.024 1.00 94.88 95 SER A N 1
ATOM 794 C CA . SER A 1 95 ? -23.629 3.667 55.216 1.00 94.88 95 SER A CA 1
ATOM 795 C C . SER A 1 95 ? -23.775 2.331 54.486 1.00 94.88 95 SER A C 1
ATOM 797 O O . SER A 1 95 ? -23.539 2.258 53.283 1.00 94.88 95 SER A O 1
ATOM 799 N N . GLN A 1 96 ? -24.275 1.299 55.165 1.00 95.50 96 GLN A N 1
ATOM 800 C CA . GLN A 1 96 ? -24.510 -0.010 54.567 1.00 95.50 96 GLN A CA 1
ATOM 801 C C . GLN A 1 96 ? -25.573 0.039 53.461 1.00 95.50 96 GLN A C 1
ATOM 803 O O . GLN A 1 96 ? -25.407 -0.608 52.427 1.00 95.50 96 GLN A O 1
ATOM 808 N N . THR A 1 97 ? -26.646 0.819 53.631 1.00 95.81 97 THR A N 1
ATOM 809 C CA . THR A 1 97 ? -27.627 1.029 52.555 1.00 95.81 97 THR A CA 1
ATOM 810 C C . THR A 1 97 ? -27.014 1.750 51.363 1.00 95.81 97 THR A C 1
ATOM 812 O O . THR A 1 97 ? -27.256 1.340 50.232 1.00 95.81 97 THR A O 1
ATOM 815 N N . HIS A 1 98 ? -26.175 2.759 51.609 1.00 96.12 98 HIS A N 1
ATOM 816 C CA . HIS A 1 98 ? -25.504 3.496 50.543 1.00 96.12 98 HIS A CA 1
ATOM 817 C C . HIS A 1 98 ? -24.532 2.602 49.761 1.00 96.12 98 HIS A C 1
ATOM 819 O O . HIS A 1 98 ? -24.562 2.593 48.538 1.00 96.12 98 HIS A O 1
ATOM 825 N N . ILE A 1 99 ? -23.740 1.771 50.446 1.00 96.00 99 ILE A N 1
ATOM 826 C CA . ILE A 1 99 ? -22.829 0.814 49.797 1.00 96.00 99 ILE A CA 1
ATOM 827 C C . ILE A 1 99 ? -23.603 -0.165 48.905 1.00 96.00 99 ILE A C 1
ATOM 829 O O . ILE A 1 99 ? -23.202 -0.399 47.768 1.00 96.00 99 ILE A O 1
ATOM 833 N N . LYS A 1 100 ? -24.734 -0.700 49.383 1.00 96.12 100 LYS A N 1
ATOM 834 C CA . LYS A 1 100 ? -25.588 -1.599 48.588 1.00 96.12 100 LYS A CA 1
ATOM 835 C C . LYS A 1 100 ? -26.175 -0.910 47.355 1.00 96.12 100 LYS A C 1
ATOM 837 O O . LYS A 1 100 ? -26.323 -1.545 46.314 1.00 96.12 100 LYS A O 1
ATOM 842 N N . GLU A 1 101 ? -26.530 0.366 47.466 1.00 96.19 101 GLU A N 1
ATOM 843 C CA . GLU A 1 101 ? -27.020 1.161 46.340 1.00 96.19 101 GLU A CA 1
ATOM 844 C C . GLU A 1 101 ? -25.914 1.385 45.302 1.00 96.19 101 GLU A C 1
ATOM 846 O O . GLU A 1 101 ? -26.100 1.039 44.137 1.00 96.19 101 GLU A O 1
ATOM 851 N N . THR A 1 102 ? -24.721 1.796 45.736 1.00 95.94 102 THR A N 1
ATOM 852 C CA . THR A 1 102 ? -23.549 1.945 44.861 1.00 95.94 102 THR A CA 1
ATOM 853 C C . THR A 1 102 ? -23.161 0.629 44.180 1.00 95.94 102 THR A C 1
ATOM 855 O O . THR A 1 102 ? -22.823 0.610 42.998 1.00 95.94 102 THR A O 1
ATOM 858 N N . GLN A 1 103 ? -23.239 -0.503 44.886 1.00 96.19 103 GLN A N 1
ATOM 859 C CA . GLN A 1 103 ? -23.001 -1.824 44.292 1.00 96.19 103 GLN A CA 1
ATOM 860 C C . GLN A 1 103 ? -24.007 -2.136 43.178 1.00 96.19 103 GLN A C 1
ATOM 862 O O . GLN A 1 103 ? -23.612 -2.597 42.108 1.00 96.19 103 GLN A O 1
ATOM 867 N N . ARG A 1 104 ? -25.296 -1.839 43.386 1.00 96.50 104 ARG A N 1
ATOM 868 C CA . ARG A 1 104 ? -26.327 -2.018 42.351 1.00 96.50 104 ARG A CA 1
ATOM 869 C C . ARG A 1 104 ? -26.085 -1.125 41.140 1.00 96.50 104 ARG A C 1
ATOM 871 O O . ARG A 1 104 ? -26.231 -1.589 40.012 1.00 96.50 104 ARG A O 1
ATOM 878 N N . GLU A 1 105 ? -25.701 0.129 41.360 1.00 96.81 105 GLU A N 1
ATOM 879 C CA . GLU A 1 105 ? -25.362 1.055 40.276 1.00 96.81 105 GLU A CA 1
ATOM 880 C C . GLU A 1 105 ? -24.168 0.554 39.461 1.00 96.81 105 GLU A C 1
ATOM 882 O O . GLU A 1 105 ? -24.229 0.535 38.231 1.00 96.81 105 GLU A O 1
ATOM 887 N N . ASN A 1 106 ? -23.119 0.072 40.131 1.00 96.38 106 ASN A N 1
ATOM 888 C CA . ASN A 1 106 ? -21.953 -0.505 39.466 1.00 96.38 106 ASN A CA 1
ATOM 889 C C . ASN A 1 106 ? -22.320 -1.735 38.628 1.00 96.38 106 ASN A C 1
ATOM 891 O O . ASN A 1 106 ? -21.914 -1.817 37.470 1.00 96.38 106 ASN A O 1
ATOM 895 N N . ILE A 1 107 ? -23.129 -2.658 39.159 1.00 96.56 107 ILE A N 1
ATOM 896 C CA . ILE A 1 107 ? -23.601 -3.830 38.402 1.00 96.56 107 ILE A CA 1
ATOM 897 C C . ILE A 1 107 ? -24.375 -3.384 37.153 1.00 96.56 107 ILE A C 1
ATOM 899 O O . ILE A 1 107 ? -24.078 -3.835 36.047 1.00 96.56 107 ILE A O 1
ATOM 903 N N . ALA A 1 108 ? -25.298 -2.429 37.293 1.00 96.12 108 ALA A N 1
ATOM 904 C CA . ALA A 1 108 ? -26.067 -1.909 36.164 1.00 96.12 108 ALA A CA 1
ATOM 905 C C . ALA A 1 108 ? -25.184 -1.222 35.102 1.00 96.12 108 ALA A C 1
ATOM 907 O O . ALA A 1 108 ? -25.479 -1.281 33.904 1.00 96.12 108 ALA A O 1
ATOM 908 N N . LEU A 1 109 ? -24.094 -0.563 35.513 1.00 96.81 109 LEU A N 1
ATOM 909 C CA . LEU A 1 109 ? -23.108 0.009 34.593 1.00 96.81 109 LEU A CA 1
ATOM 910 C C . LEU A 1 109 ? -22.340 -1.079 33.836 1.00 96.81 109 LEU A C 1
ATOM 912 O O . LEU A 1 109 ? -22.197 -0.976 32.615 1.00 96.81 109 LEU A O 1
ATOM 916 N N . TYR A 1 110 ? -21.901 -2.137 34.521 1.00 95.81 110 TYR A N 1
ATOM 917 C CA . TYR A 1 110 ? -21.228 -3.267 33.879 1.00 95.81 110 TYR A CA 1
ATOM 918 C C . TYR A 1 110 ? -22.127 -3.973 32.864 1.00 95.81 110 TYR A C 1
ATOM 920 O O . TYR A 1 110 ? -21.686 -4.263 31.751 1.00 95.81 110 TYR A O 1
ATOM 928 N N . GLU A 1 111 ? -23.401 -4.187 33.190 1.00 95.69 111 GLU A N 1
ATOM 929 C CA . GLU A 1 111 ? -24.367 -4.779 32.262 1.00 95.69 111 GLU A CA 1
ATOM 930 C C . GLU A 1 111 ? -24.574 -3.913 31.016 1.00 95.69 111 GLU A C 1
ATOM 932 O O . GLU A 1 111 ? -24.555 -4.425 29.894 1.00 95.69 111 GLU A O 1
ATOM 937 N N . LYS A 1 112 ? -24.692 -2.590 31.184 1.00 95.50 112 LYS A N 1
ATOM 938 C CA . LYS A 1 112 ? -24.765 -1.651 30.053 1.00 95.50 112 LYS A CA 1
ATOM 939 C C . LYS A 1 112 ? -23.510 -1.703 29.188 1.00 95.50 112 LYS A C 1
ATOM 941 O O . LYS A 1 112 ? -23.618 -1.733 27.963 1.00 95.50 112 LYS A O 1
ATOM 946 N N . MET A 1 113 ? -22.327 -1.747 29.798 1.00 95.06 113 MET A N 1
ATOM 947 C CA . MET A 1 113 ? -21.067 -1.845 29.059 1.00 95.06 113 MET A CA 1
ATOM 948 C C . MET A 1 113 ? -20.979 -3.165 28.283 1.00 95.06 113 MET A C 1
ATOM 950 O O . MET A 1 113 ? -20.627 -3.171 27.103 1.00 95.06 113 MET A O 1
ATOM 954 N N . LYS A 1 114 ? -21.382 -4.277 28.906 1.00 94.69 114 LYS A N 1
ATOM 955 C CA . LYS A 1 114 ? -21.458 -5.595 28.266 1.00 94.69 114 LYS A CA 1
ATOM 956 C C . LYS A 1 114 ? -22.453 -5.613 27.105 1.00 94.69 114 LYS A C 1
ATOM 958 O O . LYS A 1 114 ? -22.172 -6.245 26.086 1.00 94.69 114 LYS A O 1
ATOM 963 N N . ALA A 1 115 ? -23.587 -4.926 27.234 1.00 92.81 115 ALA A N 1
ATOM 964 C CA . ALA A 1 115 ? -24.577 -4.796 26.169 1.00 92.81 115 ALA A CA 1
ATOM 965 C C . ALA A 1 115 ? -24.026 -3.999 24.977 1.00 92.81 115 ALA A C 1
ATOM 967 O O . ALA A 1 115 ? -24.169 -4.446 23.845 1.00 92.81 115 ALA A O 1
ATOM 968 N N . LEU A 1 116 ? -23.328 -2.886 25.225 1.00 90.88 116 LEU A N 1
ATOM 969 C CA . LEU A 1 116 ? -22.685 -2.086 24.174 1.00 90.88 116 LEU A CA 1
ATOM 970 C C . LEU A 1 116 ? -21.578 -2.861 23.448 1.00 90.88 116 LEU A C 1
ATOM 972 O O . LEU A 1 116 ? -21.520 -2.861 22.223 1.00 90.88 116 LEU A O 1
ATOM 976 N N . LEU A 1 117 ? -20.728 -3.577 24.185 1.00 87.88 117 LEU A N 1
ATOM 977 C CA . LEU A 1 117 ? -19.685 -4.429 23.599 1.00 87.88 117 LEU A CA 1
ATOM 978 C C . LEU A 1 117 ? -20.264 -5.561 22.742 1.00 87.88 117 LEU A C 1
ATOM 980 O O . LEU A 1 117 ? -19.630 -6.021 21.792 1.00 87.88 117 LEU A O 1
ATOM 984 N N . ASN A 1 118 ? -21.469 -6.019 23.079 1.00 90.31 118 ASN A N 1
ATOM 985 C CA . ASN A 1 118 ? -22.165 -7.065 22.346 1.00 90.31 118 ASN A CA 1
ATOM 986 C C . ASN A 1 118 ? -23.198 -6.550 21.353 1.00 90.31 118 ASN A C 1
ATOM 988 O O . ASN A 1 118 ? -23.855 -7.379 20.725 1.00 90.31 118 ASN A O 1
ATOM 992 N N . ASP A 1 119 ? -23.286 -5.233 21.162 1.00 94.62 119 ASP A N 1
ATOM 993 C CA . ASP A 1 119 ? -24.211 -4.624 20.221 1.00 94.62 119 ASP A CA 1
ATOM 994 C C . ASP A 1 119 ? -23.906 -5.129 18.795 1.00 94.62 119 ASP A C 1
ATOM 996 O O . ASP A 1 119 ? -22.823 -4.862 18.247 1.00 94.62 119 ASP A O 1
ATOM 1000 N N . PRO A 1 120 ? -24.834 -5.880 18.172 1.00 91.88 120 PRO A N 1
ATOM 1001 C CA . PRO A 1 120 ? -24.647 -6.411 16.830 1.00 91.88 120 PRO A CA 1
ATOM 1002 C C . PRO A 1 120 ? -24.430 -5.321 15.779 1.00 91.88 120 PRO A C 1
ATOM 1004 O O . PRO A 1 120 ? -23.717 -5.556 14.808 1.00 91.88 120 PRO A O 1
ATOM 1007 N N . GLU A 1 121 ? -25.011 -4.135 15.961 1.00 92.31 121 GLU A N 1
ATOM 1008 C CA . GLU A 1 121 ? -24.884 -3.022 15.023 1.00 92.31 121 GLU A CA 1
ATOM 1009 C C . GLU A 1 121 ? -23.489 -2.394 15.100 1.00 92.31 121 GLU A C 1
ATOM 1011 O O . GLU A 1 121 ? -22.900 -2.084 14.062 1.00 92.31 121 GLU A O 1
ATOM 1016 N N . ILE A 1 122 ? -22.914 -2.276 16.304 1.00 91.06 122 ILE A N 1
ATOM 1017 C CA . ILE A 1 122 ? -21.520 -1.839 16.473 1.00 91.06 122 ILE A CA 1
ATOM 1018 C C . ILE A 1 122 ? -20.580 -2.869 15.841 1.00 91.06 122 ILE A C 1
ATOM 1020 O O . ILE A 1 122 ? -19.717 -2.503 15.044 1.00 91.06 122 ILE A O 1
ATOM 1024 N N . LYS A 1 123 ? -20.783 -4.165 16.115 1.00 90.25 123 LYS A N 1
ATOM 1025 C CA . LYS A 1 123 ? -19.981 -5.240 15.505 1.00 90.25 123 LYS A CA 1
ATOM 1026 C C . LYS A 1 123 ? -20.087 -5.243 13.979 1.00 90.25 123 LYS A C 1
ATOM 1028 O O . LYS A 1 123 ? -19.063 -5.342 13.304 1.00 90.25 123 LYS A O 1
ATOM 1033 N N . ARG A 1 124 ? -21.297 -5.092 13.431 1.00 93.81 124 ARG A N 1
ATOM 1034 C CA . ARG A 1 124 ? -21.545 -5.040 11.984 1.00 93.81 124 ARG A CA 1
ATOM 1035 C C . ARG A 1 124 ? -20.830 -3.857 11.343 1.00 93.81 124 ARG A C 1
ATOM 1037 O O . ARG A 1 124 ? -20.109 -4.057 10.372 1.00 93.81 124 ARG A O 1
ATOM 1044 N N . ARG A 1 125 ? -20.973 -2.651 11.900 1.00 94.50 125 ARG A N 1
ATOM 1045 C CA . ARG A 1 125 ? -20.305 -1.447 11.379 1.00 94.50 125 ARG A CA 1
ATOM 1046 C C . ARG A 1 125 ? -18.790 -1.575 11.407 1.00 94.50 125 ARG A C 1
ATOM 1048 O O . ARG A 1 125 ? -18.144 -1.237 10.423 1.00 94.50 125 ARG A O 1
ATOM 1055 N N . THR A 1 126 ? -18.227 -2.101 12.493 1.00 93.31 126 THR A N 1
ATOM 1056 C CA . THR A 1 126 ? -16.781 -2.337 12.585 1.00 93.31 126 THR A CA 1
ATOM 1057 C C . THR A 1 126 ? -16.318 -3.337 11.524 1.00 93.31 126 THR A C 1
ATOM 1059 O O . THR A 1 126 ? -15.323 -3.090 10.853 1.00 93.31 126 THR A O 1
ATOM 1062 N N . GLN A 1 127 ? -17.056 -4.429 11.299 1.00 94.06 127 GLN A N 1
ATOM 1063 C CA . GLN A 1 127 ? -16.732 -5.395 10.241 1.00 94.06 127 GLN A CA 1
ATOM 1064 C C . GLN A 1 127 ? -16.866 -4.808 8.830 1.00 94.06 127 GLN A C 1
ATOM 1066 O O . GLN A 1 127 ? -16.049 -5.108 7.963 1.00 94.06 127 GLN A O 1
ATOM 1071 N N . GLU A 1 128 ? -17.887 -3.990 8.582 1.00 95.81 128 GLU A N 1
ATOM 1072 C CA . GLU A 1 128 ? -18.064 -3.289 7.306 1.00 95.81 128 GLU A CA 1
ATOM 1073 C C . GLU A 1 128 ? -16.920 -2.312 7.046 1.00 95.81 128 GLU A C 1
ATOM 1075 O O . GLU A 1 128 ? -16.397 -2.270 5.933 1.00 95.81 128 GLU A O 1
ATOM 1080 N N . GLN A 1 129 ? -16.492 -1.579 8.075 1.00 95.06 129 GLN A N 1
ATOM 1081 C CA . GLN A 1 129 ? -15.359 -0.670 7.969 1.00 95.06 129 GLN A CA 1
ATOM 1082 C C . GLN A 1 129 ? -14.061 -1.429 7.680 1.00 95.06 129 GLN A C 1
ATOM 1084 O O . GLN A 1 129 ? -13.366 -1.072 6.738 1.00 95.06 129 GLN A O 1
ATOM 1089 N N . ILE A 1 130 ? -13.789 -2.524 8.401 1.00 95.44 130 ILE A N 1
ATOM 1090 C CA . ILE A 1 130 ? -12.611 -3.370 8.152 1.00 95.44 130 ILE A CA 1
ATOM 1091 C C . ILE A 1 130 ? -12.596 -3.867 6.703 1.00 95.44 130 ILE A C 1
ATOM 1093 O O . ILE A 1 130 ? -11.589 -3.723 6.020 1.00 95.44 130 ILE A O 1
ATOM 1097 N N . LYS A 1 131 ? -13.718 -4.394 6.195 1.00 95.88 131 LYS A N 1
ATOM 1098 C CA . LYS A 1 131 ? -13.800 -4.866 4.801 1.00 95.88 131 LYS A CA 1
ATOM 1099 C C . LYS A 1 131 ? -13.541 -3.752 3.793 1.00 95.88 131 LYS A C 1
ATOM 1101 O O . LYS A 1 131 ? -12.869 -3.974 2.791 1.00 95.88 131 LYS A O 1
ATOM 1106 N N . LYS A 1 132 ? -14.081 -2.560 4.047 1.00 96.62 132 LYS A N 1
ATOM 1107 C CA . LYS A 1 132 ? -13.861 -1.397 3.188 1.00 96.62 132 LYS A CA 1
ATOM 1108 C C . LYS A 1 132 ? -12.385 -0.991 3.170 1.00 96.62 132 LYS A C 1
ATOM 1110 O O . LYS A 1 132 ? -11.853 -0.716 2.098 1.00 96.62 132 LYS A O 1
ATOM 1115 N N . ASP A 1 133 ? -11.740 -0.991 4.332 1.00 95.69 133 ASP A N 1
ATOM 1116 C CA . ASP A 1 133 ? -10.323 -0.656 4.463 1.00 95.69 133 ASP A CA 1
ATOM 1117 C C . ASP A 1 133 ? -9.444 -1.705 3.757 1.00 95.69 133 ASP A C 1
ATOM 1119 O O . ASP A 1 133 ? -8.531 -1.348 3.014 1.00 95.69 133 ASP A O 1
ATOM 1123 N N . GLU A 1 134 ? -9.772 -2.996 3.886 1.00 96.62 134 GLU A N 1
ATOM 1124 C CA . GLU A 1 134 ? -9.102 -4.087 3.162 1.00 96.62 134 GLU A CA 1
ATOM 1125 C C . GLU A 1 134 ? -9.259 -3.965 1.634 1.00 96.62 134 GLU A C 1
ATOM 1127 O O . GLU A 1 134 ? -8.307 -4.193 0.880 1.00 96.62 134 GLU A O 1
ATOM 1132 N N . GLU A 1 135 ? -10.450 -3.602 1.148 1.00 96.44 135 GLU A N 1
ATOM 1133 C CA . GLU A 1 135 ? -10.699 -3.377 -0.280 1.00 96.44 135 GLU A CA 1
ATOM 1134 C C . GLU A 1 135 ? -9.913 -2.179 -0.820 1.00 96.44 135 GLU A C 1
ATOM 1136 O O . GLU A 1 135 ? -9.342 -2.253 -1.914 1.00 96.44 135 GLU A O 1
ATOM 1141 N N . GLU A 1 136 ? -9.849 -1.088 -0.060 1.00 95.44 136 GLU A N 1
ATOM 1142 C CA . GLU A 1 136 ? -9.075 0.095 -0.422 1.00 95.44 136 GLU A CA 1
ATOM 1143 C C . GLU A 1 136 ? -7.569 -0.191 -0.425 1.00 95.44 136 GLU A C 1
ATOM 1145 O O . GLU A 1 136 ? -6.884 0.155 -1.392 1.00 95.44 136 GLU A O 1
ATOM 1150 N N . GLU A 1 137 ? -7.056 -0.900 0.582 1.00 94.44 137 GLU A N 1
ATOM 1151 C CA . GLU A 1 137 ? -5.656 -1.323 0.626 1.00 94.44 137 GLU A CA 1
ATOM 1152 C C . GLU A 1 137 ? -5.314 -2.222 -0.572 1.00 94.44 137 GLU A C 1
ATOM 1154 O O . GLU A 1 137 ? -4.279 -2.053 -1.225 1.00 94.44 137 GLU A O 1
ATOM 1159 N N . LYS A 1 138 ? -6.206 -3.158 -0.920 1.00 96.00 138 LYS A N 1
ATOM 1160 C CA . LYS A 1 138 ? -6.034 -4.025 -2.089 1.00 96.00 138 LYS A CA 1
ATOM 1161 C C . LYS A 1 138 ? -6.041 -3.230 -3.395 1.00 96.00 138 LYS A C 1
ATOM 1163 O O . LYS A 1 138 ? -5.228 -3.522 -4.275 1.00 96.00 138 LYS A O 1
ATOM 1168 N N . ARG A 1 139 ? -6.927 -2.237 -3.528 1.00 96.81 139 ARG A N 1
ATOM 1169 C CA . ARG A 1 139 ? -6.980 -1.348 -4.698 1.00 96.81 139 ARG A CA 1
ATOM 1170 C C . ARG A 1 139 ? -5.667 -0.582 -4.853 1.00 96.81 139 ARG A C 1
ATOM 1172 O O . ARG A 1 139 ? -5.074 -0.628 -5.925 1.00 96.81 139 ARG A O 1
ATOM 1179 N N . LEU A 1 140 ? -5.185 0.047 -3.782 1.00 97.19 140 LEU A N 1
ATOM 1180 C CA . LEU A 1 140 ? -3.938 0.815 -3.793 1.00 97.19 140 LEU A CA 1
ATOM 1181 C C . LEU A 1 140 ? -2.733 -0.058 -4.161 1.00 97.19 140 LEU A C 1
ATOM 1183 O O . LEU A 1 140 ? -1.971 0.296 -5.057 1.00 97.19 140 LEU A O 1
ATOM 1187 N N . LYS A 1 141 ? -2.604 -1.251 -3.565 1.00 97.44 141 LYS A N 1
ATOM 1188 C CA . LYS A 1 141 ? -1.533 -2.200 -3.921 1.00 97.44 141 LYS A CA 1
ATOM 1189 C C . LYS A 1 141 ? -1.581 -2.616 -5.391 1.00 97.44 141 LYS A C 1
ATOM 1191 O O . LYS A 1 141 ? -0.538 -2.803 -6.016 1.00 97.44 141 LYS A O 1
ATOM 1196 N N . GLN A 1 142 ? -2.780 -2.787 -5.948 1.00 96.81 142 GLN A N 1
ATOM 1197 C CA . GLN A 1 142 ? -2.944 -3.122 -7.360 1.00 96.81 142 GLN A CA 1
ATOM 1198 C C . GLN A 1 142 ? -2.532 -1.951 -8.266 1.00 96.81 142 GLN A C 1
ATOM 1200 O O . GLN A 1 142 ? -1.826 -2.172 -9.250 1.00 96.81 142 GLN A O 1
ATOM 1205 N N . GLU A 1 143 ? -2.914 -0.721 -7.921 1.00 96.88 143 GLU A N 1
ATOM 1206 C CA . GLU A 1 143 ? -2.506 0.491 -8.644 1.00 96.88 143 GLU A CA 1
ATOM 1207 C C . GLU A 1 143 ? -0.981 0.684 -8.612 1.00 96.88 143 GLU A C 1
ATOM 1209 O O . GLU A 1 143 ? -0.363 0.911 -9.655 1.00 96.88 143 GLU A O 1
ATOM 1214 N N . GLU A 1 144 ? -0.351 0.509 -7.448 1.00 96.88 144 GLU A N 1
ATOM 1215 C CA . GLU A 1 144 ? 1.108 0.560 -7.294 1.00 96.88 144 GLU A CA 1
ATOM 1216 C C . GLU A 1 144 ? 1.810 -0.515 -8.133 1.00 96.88 144 GLU A C 1
ATOM 1218 O O . GLU A 1 144 ? 2.794 -0.235 -8.822 1.00 96.88 144 GLU A O 1
ATOM 1223 N N . LEU A 1 145 ? 1.285 -1.745 -8.133 1.00 95.62 145 LEU A N 1
ATOM 1224 C CA . LEU A 1 145 ? 1.825 -2.836 -8.941 1.00 95.62 145 LEU A CA 1
ATOM 1225 C C . LEU A 1 145 ? 1.728 -2.531 -10.442 1.00 95.62 145 LEU A C 1
ATOM 1227 O O . LEU A 1 145 ? 2.649 -2.842 -11.201 1.00 95.62 145 LEU A O 1
ATOM 1231 N N . GLU A 1 146 ? 0.619 -1.951 -10.893 1.00 96.50 146 GLU A N 1
ATOM 1232 C CA . GLU A 1 146 ? 0.441 -1.562 -12.292 1.00 96.50 146 GLU A CA 1
ATOM 1233 C C . GLU A 1 146 ? 1.365 -0.414 -12.696 1.00 96.50 146 GLU A C 1
ATOM 1235 O O . GLU A 1 146 ? 1.957 -0.464 -13.779 1.00 96.50 146 GLU A O 1
ATOM 1240 N N . ALA A 1 147 ? 1.549 0.580 -11.826 1.00 96.50 147 ALA A N 1
ATOM 1241 C CA . ALA A 1 147 ? 2.518 1.650 -12.032 1.00 96.50 147 ALA A CA 1
ATOM 1242 C C . ALA A 1 147 ? 3.948 1.092 -12.136 1.00 96.50 147 ALA A C 1
ATOM 1244 O O . ALA A 1 147 ? 4.642 1.365 -13.118 1.00 96.50 147 ALA A O 1
ATOM 1245 N N . ALA A 1 148 ? 4.346 0.220 -11.206 1.00 96.06 148 ALA A N 1
ATOM 1246 C CA . ALA A 1 148 ? 5.659 -0.421 -11.210 1.00 96.06 148 ALA A CA 1
ATOM 1247 C C . ALA A 1 148 ? 5.886 -1.286 -12.462 1.00 96.06 148 ALA A C 1
ATOM 1249 O O . ALA A 1 148 ? 6.974 -1.287 -13.039 1.00 96.06 148 ALA A O 1
ATOM 1250 N N . LYS A 1 149 ? 4.857 -2.000 -12.940 1.00 97.31 149 LYS A N 1
ATOM 1251 C CA . LYS A 1 149 ? 4.929 -2.757 -14.203 1.00 97.31 149 LYS A CA 1
ATOM 1252 C C . LYS A 1 149 ? 5.147 -1.844 -15.409 1.00 97.31 149 LYS A C 1
ATOM 1254 O O . LYS A 1 149 ? 5.963 -2.180 -16.269 1.00 97.31 149 LYS A O 1
ATOM 1259 N N . LYS A 1 150 ? 4.445 -0.708 -15.480 1.00 96.44 150 LYS A N 1
ATOM 1260 C CA . LYS A 1 150 ? 4.625 0.279 -16.560 1.00 96.44 150 LYS A CA 1
ATOM 1261 C C . LYS A 1 150 ? 6.034 0.864 -16.541 1.00 96.44 150 LYS A C 1
ATOM 1263 O O . LYS A 1 150 ? 6.683 0.903 -17.583 1.00 96.44 150 LYS A O 1
ATOM 1268 N N . GLU A 1 151 ? 6.528 1.250 -15.370 1.00 95.31 151 GLU A N 1
ATOM 1269 C CA . GLU A 1 151 ? 7.892 1.757 -15.207 1.00 95.31 151 GLU A CA 1
ATOM 1270 C C . GLU A 1 151 ? 8.935 0.712 -15.627 1.00 95.31 151 GLU A C 1
ATOM 1272 O O . GLU A 1 151 ? 9.805 0.997 -16.451 1.00 95.31 151 GLU A O 1
ATOM 1277 N N . ALA A 1 152 ? 8.793 -0.535 -15.170 1.00 92.19 152 ALA A N 1
ATOM 1278 C CA . ALA A 1 152 ? 9.680 -1.627 -15.560 1.00 92.19 152 ALA A CA 1
ATOM 1279 C C . ALA A 1 152 ? 9.671 -1.882 -17.079 1.00 92.19 152 ALA A C 1
ATOM 1281 O O . ALA A 1 152 ? 10.716 -2.162 -17.672 1.00 92.19 152 ALA A O 1
ATOM 1282 N N . GLN A 1 153 ? 8.510 -1.766 -17.734 1.00 96.88 153 GLN A N 1
ATOM 1283 C CA . GLN A 1 153 ? 8.402 -1.890 -19.187 1.00 96.88 153 GLN A CA 1
ATOM 1284 C C . GLN A 1 153 ? 9.109 -0.740 -19.922 1.00 96.88 153 GLN A C 1
ATOM 1286 O O . GLN A 1 153 ? 9.789 -0.993 -20.923 1.00 96.88 153 GLN A O 1
ATOM 1291 N N . MET A 1 154 ? 8.980 0.500 -19.440 1.00 97.00 154 MET A N 1
ATOM 1292 C CA . MET A 1 154 ? 9.692 1.650 -20.008 1.00 97.00 154 MET A CA 1
ATOM 1293 C C . MET A 1 154 ? 11.206 1.481 -19.869 1.00 97.00 154 MET A C 1
ATOM 1295 O O . MET A 1 154 ? 11.910 1.517 -20.875 1.00 97.00 154 MET A O 1
ATOM 1299 N N . LEU A 1 155 ? 11.695 1.165 -18.666 1.00 96.56 155 LEU A N 1
ATOM 1300 C CA . LEU A 1 155 ? 13.122 0.941 -18.409 1.00 96.56 155 LEU A CA 1
ATOM 1301 C C . LEU A 1 155 ? 13.694 -0.196 -19.263 1.00 96.56 155 LEU A C 1
ATOM 1303 O O . LEU A 1 155 ? 14.797 -0.091 -19.797 1.00 96.56 155 LEU A O 1
ATOM 1307 N N . ARG A 1 156 ? 12.933 -1.282 -19.453 1.00 96.00 156 ARG A N 1
ATOM 1308 C CA . ARG A 1 156 ? 13.329 -2.365 -20.362 1.00 96.00 156 ARG A CA 1
ATOM 1309 C C . ARG A 1 156 ? 13.451 -1.877 -21.805 1.00 96.00 156 ARG A C 1
ATOM 1311 O O . ARG A 1 156 ? 14.384 -2.269 -22.500 1.00 96.00 156 ARG A O 1
ATOM 1318 N N . SER A 1 157 ? 12.519 -1.039 -22.251 1.00 96.00 157 SER A N 1
ATOM 1319 C CA . SER A 1 157 ? 12.523 -0.486 -23.608 1.00 96.00 157 SER A CA 1
ATOM 1320 C C . SER A 1 157 ? 13.720 0.442 -23.826 1.00 96.00 157 SER A C 1
ATOM 1322 O O . SER A 1 157 ? 14.412 0.321 -24.837 1.00 96.00 157 SER A O 1
ATOM 1324 N N . GLU A 1 158 ? 14.026 1.299 -22.852 1.00 95.75 158 GLU A N 1
ATOM 1325 C CA . GLU A 1 158 ? 15.217 2.154 -22.866 1.00 95.75 158 GLU A CA 1
ATOM 13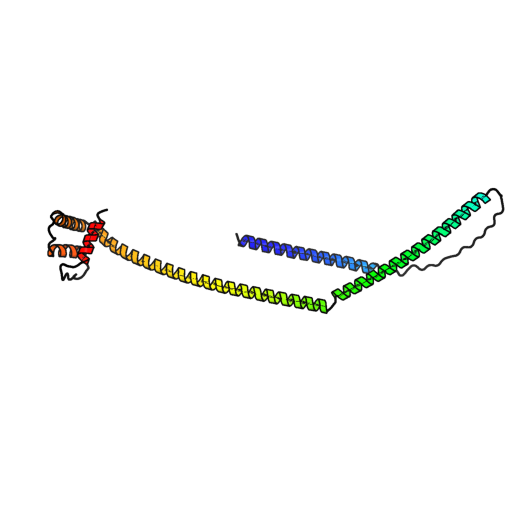26 C C . GLU A 1 158 ? 16.507 1.333 -22.907 1.00 95.75 158 GLU A C 1
ATOM 1328 O O . GLU A 1 158 ? 17.397 1.613 -23.710 1.00 95.75 158 GLU A O 1
ATOM 1333 N N . LEU A 1 159 ? 16.595 0.272 -22.102 1.00 92.94 159 LEU A N 1
ATOM 1334 C CA . LEU A 1 159 ? 17.755 -0.614 -22.089 1.00 92.94 159 LEU A CA 1
ATOM 1335 C C . LEU A 1 159 ? 17.957 -1.307 -23.444 1.00 92.94 159 LEU A C 1
ATOM 1337 O O . LEU A 1 159 ? 19.082 -1.371 -23.935 1.00 92.94 159 LEU A O 1
ATOM 1341 N N . CYS A 1 160 ? 16.881 -1.765 -24.091 1.00 93.88 160 CYS A N 1
ATOM 1342 C CA . CYS A 1 160 ? 16.952 -2.330 -25.441 1.00 93.88 160 CYS A CA 1
ATOM 1343 C C . CYS A 1 160 ? 17.395 -1.300 -26.495 1.00 93.88 160 CYS A C 1
ATOM 1345 O O . CYS A 1 160 ? 18.166 -1.638 -27.399 1.00 93.88 160 CYS A O 1
ATOM 1347 N N . ALA A 1 161 ? 16.940 -0.049 -26.387 1.00 92.19 161 ALA A N 1
ATOM 1348 C CA . ALA A 1 161 ? 17.369 1.024 -27.281 1.00 92.19 161 ALA A CA 1
ATOM 1349 C C . ALA A 1 161 ? 18.866 1.330 -27.107 1.00 92.19 161 ALA A C 1
ATOM 1351 O O . ALA A 1 161 ? 19.598 1.408 -28.095 1.00 92.19 161 ALA A O 1
ATOM 1352 N N . ARG A 1 162 ? 19.344 1.411 -25.858 1.00 88.31 162 ARG A N 1
ATOM 1353 C CA . ARG A 1 162 ? 20.765 1.622 -25.541 1.00 88.31 162 ARG A CA 1
ATOM 1354 C C . ARG A 1 162 ? 21.649 0.464 -25.990 1.00 88.31 162 ARG A C 1
ATOM 1356 O O . ARG A 1 162 ? 22.702 0.707 -26.567 1.00 88.31 162 ARG A O 1
ATOM 1363 N N . ASP A 1 163 ? 21.216 -0.780 -25.802 1.00 92.69 163 ASP A N 1
ATOM 1364 C CA . ASP A 1 163 ? 21.935 -1.959 -26.307 1.00 92.69 163 ASP A CA 1
ATOM 1365 C C . ASP A 1 163 ? 22.068 -1.932 -27.842 1.00 92.69 163 ASP A C 1
ATOM 1367 O O . ASP A 1 163 ? 23.128 -2.230 -28.396 1.00 92.69 163 ASP A O 1
ATOM 1371 N N . SER A 1 164 ? 21.016 -1.498 -28.542 1.00 91.69 164 SER A N 1
ATOM 1372 C CA . SER A 1 164 ? 21.037 -1.343 -30.003 1.00 91.69 164 SER A CA 1
ATOM 1373 C C . SER A 1 164 ? 22.005 -0.243 -30.458 1.00 91.69 164 SER A C 1
ATOM 1375 O O . SER A 1 164 ? 22.731 -0.424 -31.437 1.00 91.69 164 SER A O 1
ATOM 1377 N N . GLU A 1 165 ? 22.052 0.877 -29.735 1.00 87.38 165 GLU A N 1
ATOM 1378 C CA . GLU A 1 165 ? 22.986 1.980 -29.981 1.00 87.38 165 GLU A CA 1
ATOM 1379 C C . GLU A 1 165 ? 24.443 1.548 -29.751 1.00 87.38 165 GLU A C 1
ATOM 1381 O O . GLU A 1 165 ? 25.296 1.783 -30.606 1.00 87.38 165 GLU A O 1
ATOM 1386 N N . ILE A 1 166 ? 24.720 0.815 -28.667 1.00 81.25 166 ILE A N 1
ATOM 1387 C CA . ILE A 1 166 ? 26.050 0.256 -28.382 1.00 81.25 166 ILE A CA 1
ATOM 1388 C C . ILE A 1 166 ? 26.491 -0.693 -29.499 1.00 81.25 166 ILE A C 1
ATOM 1390 O O . ILE A 1 166 ? 27.605 -0.570 -30.002 1.00 81.25 166 ILE A O 1
ATOM 1394 N N . LYS A 1 167 ? 25.620 -1.608 -29.942 1.00 88.12 167 LYS A N 1
ATOM 1395 C CA . LYS A 1 167 ? 25.929 -2.529 -31.050 1.00 88.12 167 LYS A CA 1
ATOM 1396 C C . LYS A 1 167 ? 26.235 -1.795 -32.352 1.00 88.12 167 LYS A C 1
ATOM 1398 O O . LYS A 1 167 ? 27.113 -2.226 -33.099 1.00 88.12 167 LYS A O 1
ATOM 1403 N N . LYS A 1 168 ? 25.526 -0.698 -32.628 1.00 86.00 168 LYS A N 1
ATOM 1404 C CA . LYS A 1 168 ? 25.798 0.154 -33.789 1.00 86.00 168 LYS A CA 1
ATOM 1405 C C . LYS A 1 168 ? 27.184 0.794 -33.683 1.00 86.00 168 LYS A C 1
ATOM 1407 O O . LYS A 1 168 ? 27.970 0.650 -34.612 1.00 86.00 168 LYS A O 1
ATOM 1412 N N . ILE A 1 169 ? 27.504 1.406 -32.541 1.00 80.19 169 ILE A N 1
ATOM 1413 C CA . ILE A 1 169 ? 28.818 2.018 -32.286 1.00 80.19 169 ILE A CA 1
ATOM 1414 C C . ILE A 1 169 ? 29.936 0.977 -32.407 1.00 80.19 169 ILE A C 1
ATOM 1416 O O . ILE A 1 169 ? 30.958 1.239 -33.031 1.00 80.19 169 ILE A O 1
ATOM 1420 N N . MET A 1 170 ? 29.749 -0.224 -31.853 1.00 81.75 170 MET A N 1
ATOM 1421 C CA . MET A 1 170 ? 30.733 -1.303 -31.970 1.00 81.75 170 MET A CA 1
ATOM 1422 C C . MET A 1 170 ? 30.989 -1.693 -33.428 1.00 81.75 170 MET A C 1
ATOM 1424 O O . MET A 1 170 ? 32.143 -1.855 -33.811 1.00 81.75 170 MET A O 1
ATOM 1428 N N . ARG A 1 171 ? 29.938 -1.783 -34.251 1.00 80.81 171 ARG A N 1
ATOM 1429 C CA . ARG A 1 171 ? 30.083 -2.059 -35.685 1.00 80.81 171 ARG A CA 1
ATOM 1430 C C . ARG A 1 171 ? 30.847 -0.947 -36.402 1.00 80.81 171 ARG A C 1
ATOM 1432 O O . ARG A 1 171 ? 31.774 -1.238 -37.147 1.00 80.81 171 ARG A O 1
ATOM 1439 N N . GLU A 1 172 ? 30.498 0.311 -36.146 1.00 74.12 172 GLU A N 1
ATOM 1440 C CA . GLU A 1 172 ? 31.194 1.468 -36.726 1.00 74.12 172 GLU A CA 1
ATOM 1441 C C . GLU A 1 172 ? 32.679 1.496 -36.321 1.00 74.12 172 GLU A C 1
ATOM 1443 O O . GLU A 1 172 ? 33.546 1.782 -37.146 1.00 74.12 172 GLU A O 1
ATOM 1448 N N . LEU A 1 173 ? 32.997 1.135 -35.073 1.00 64.50 173 LEU A N 1
ATOM 1449 C CA . LEU A 1 173 ? 34.377 1.011 -34.595 1.00 64.50 173 LEU A CA 1
ATOM 1450 C C . LEU A 1 173 ? 35.134 -0.138 -35.273 1.00 64.50 173 LEU A C 1
ATOM 1452 O O . LEU A 1 173 ? 36.307 0.023 -35.614 1.00 64.50 173 LEU A O 1
ATOM 1456 N N . GLU A 1 174 ? 34.494 -1.288 -35.480 1.00 69.69 174 GLU A N 1
ATOM 1457 C CA . GLU A 1 174 ? 35.087 -2.418 -36.204 1.00 69.69 174 GLU A CA 1
ATOM 1458 C C . GLU A 1 174 ? 35.354 -2.077 -37.676 1.00 69.69 174 GLU A C 1
ATOM 1460 O O . GLU A 1 174 ? 36.433 -2.377 -38.192 1.00 69.69 174 GLU A O 1
ATOM 1465 N N . GLU A 1 175 ? 34.418 -1.394 -38.338 1.00 68.44 175 GLU A N 1
ATOM 1466 C CA . GLU A 1 175 ? 34.580 -0.899 -39.708 1.00 68.44 175 GLU A CA 1
ATOM 1467 C C . GLU A 1 175 ? 35.731 0.113 -39.792 1.00 68.44 175 GLU A C 1
ATOM 1469 O O . GLU A 1 175 ? 36.639 -0.046 -40.614 1.00 68.44 175 GLU A O 1
ATOM 1474 N N . ALA A 1 176 ? 35.766 1.103 -38.894 1.00 60.16 176 ALA A N 1
ATOM 1475 C CA . ALA A 1 176 ? 36.852 2.077 -38.819 1.00 60.16 176 ALA A CA 1
ATOM 1476 C C . ALA A 1 176 ? 38.215 1.398 -38.605 1.00 60.16 176 ALA A C 1
ATOM 1478 O O . ALA A 1 176 ? 39.189 1.735 -39.284 1.00 60.16 176 ALA A O 1
ATOM 1479 N N . LYS A 1 177 ? 38.278 0.384 -37.731 1.00 59.66 177 LYS A N 1
ATOM 1480 C CA . LYS A 1 177 ? 39.492 -0.404 -37.493 1.00 59.66 177 LYS A CA 1
ATOM 1481 C C . LYS A 1 177 ? 39.933 -1.175 -38.741 1.00 59.66 177 LYS A C 1
ATOM 1483 O O . LYS A 1 177 ? 41.110 -1.142 -39.104 1.00 59.66 177 LYS A O 1
ATOM 1488 N N . ALA A 1 178 ? 39.001 -1.811 -39.451 1.00 62.28 178 ALA A N 1
ATOM 1489 C CA . ALA A 1 178 ? 39.288 -2.491 -40.713 1.00 62.28 178 ALA A CA 1
ATOM 1490 C C . ALA A 1 178 ? 39.815 -1.524 -41.792 1.00 62.28 178 ALA A C 1
ATOM 1492 O O . ALA A 1 178 ? 40.701 -1.883 -42.576 1.00 62.28 178 ALA A O 1
ATOM 1493 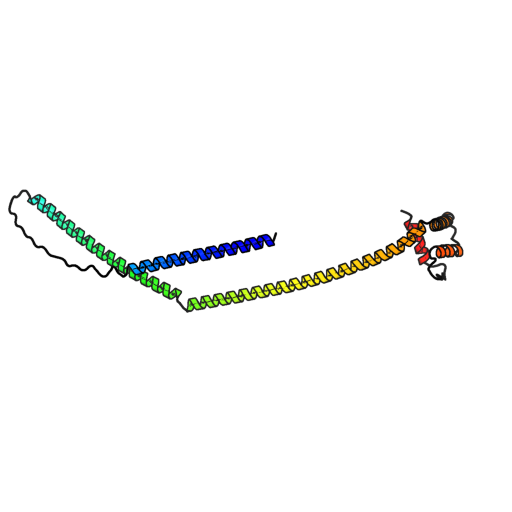N N . HIS A 1 179 ? 39.323 -0.283 -41.817 1.00 56.72 179 HIS A N 1
ATOM 1494 C CA . HIS A 1 179 ? 39.849 0.769 -42.687 1.00 56.72 179 HIS A CA 1
ATOM 1495 C C . HIS A 1 179 ? 41.266 1.210 -42.286 1.00 56.72 179 HIS A C 1
ATOM 1497 O O . HIS A 1 179 ? 42.122 1.353 -43.165 1.00 56.72 179 HIS A O 1
ATOM 1503 N N . THR A 1 180 ? 41.565 1.345 -40.990 1.00 54.91 180 THR A N 1
ATOM 1504 C CA . THR A 1 180 ? 42.926 1.662 -40.519 1.00 54.91 180 THR A CA 1
ATOM 1505 C C . THR A 1 180 ? 43.920 0.526 -40.760 1.00 54.91 180 THR A C 1
ATOM 1507 O O . THR A 1 180 ? 45.046 0.781 -41.185 1.00 54.91 180 THR A O 1
ATOM 1510 N N . ASP A 1 181 ? 43.507 -0.734 -40.604 1.00 51.88 181 ASP A N 1
ATOM 1511 C CA . ASP A 1 181 ? 44.367 -1.900 -40.843 1.00 51.88 181 ASP A CA 1
ATOM 1512 C C . ASP A 1 181 ? 44.693 -2.074 -42.340 1.00 51.88 181 ASP A C 1
ATOM 1514 O O . ASP A 1 181 ? 45.809 -2.461 -42.705 1.00 51.88 181 ASP A O 1
ATOM 1518 N N . ARG A 1 182 ? 43.770 -1.692 -43.238 1.00 50.06 182 ARG A N 1
ATOM 1519 C CA . ARG A 1 182 ? 44.057 -1.546 -44.680 1.00 50.06 182 ARG A CA 1
ATOM 1520 C C . ARG A 1 182 ? 45.025 -0.390 -44.968 1.00 50.06 182 ARG A C 1
ATOM 1522 O O . ARG A 1 182 ? 45.868 -0.517 -45.856 1.00 50.06 182 ARG A O 1
ATOM 1529 N N . GLY A 1 183 ? 44.941 0.710 -44.218 1.00 48.75 183 GLY A N 1
ATOM 1530 C CA . GLY A 1 183 ? 45.869 1.846 -44.301 1.00 48.75 183 GLY A CA 1
ATOM 1531 C C . GLY A 1 183 ? 47.287 1.526 -43.810 1.00 48.75 183 GLY A C 1
ATOM 1532 O O . GLY A 1 183 ? 48.259 2.024 -44.375 1.00 48.75 183 GLY A O 1
ATOM 1533 N N . ASN A 1 184 ? 47.428 0.625 -42.836 1.00 46.12 184 ASN A N 1
ATOM 1534 C CA . ASN A 1 184 ? 48.719 0.242 -42.255 1.00 46.12 184 ASN A CA 1
ATOM 1535 C C . ASN A 1 184 ? 49.647 -0.448 -43.279 1.00 46.12 184 ASN A C 1
ATOM 1537 O O . ASN A 1 184 ? 50.854 -0.197 -43.324 1.00 46.12 184 ASN A O 1
ATOM 1541 N N . LYS A 1 185 ? 49.074 -1.233 -44.205 1.00 49.81 185 LYS A N 1
ATOM 1542 C CA . LYS A 1 185 ? 49.811 -1.793 -45.354 1.00 49.81 185 LYS A CA 1
ATOM 1543 C C . LYS A 1 185 ? 50.331 -0.696 -46.294 1.00 49.81 185 LYS A C 1
ATOM 1545 O O . LYS A 1 185 ? 51.469 -0.780 -46.751 1.00 49.81 185 LYS A O 1
ATOM 1550 N N . LYS A 1 186 ? 49.554 0.371 -46.524 1.00 49.47 186 LYS A N 1
ATOM 1551 C CA . LYS A 1 186 ? 49.980 1.522 -47.340 1.00 49.47 186 LYS A CA 1
ATOM 1552 C C . LYS A 1 186 ? 51.070 2.345 -46.643 1.00 49.47 186 LYS A C 1
ATOM 1554 O O . LYS A 1 186 ? 52.040 2.717 -47.293 1.00 49.47 186 LYS A O 1
ATOM 1559 N N . ALA A 1 187 ? 50.977 2.566 -45.331 1.00 49.41 187 ALA A N 1
ATOM 1560 C CA . ALA A 1 187 ? 52.000 3.281 -44.558 1.00 49.41 187 ALA A CA 1
ATOM 1561 C C . ALA A 1 187 ? 53.370 2.576 -44.598 1.00 49.41 187 ALA A C 1
ATOM 1563 O O . ALA A 1 187 ? 54.392 3.223 -44.821 1.00 49.41 187 ALA A O 1
ATOM 1564 N N . SER A 1 188 ? 53.391 1.243 -44.486 1.00 51.00 188 SER A N 1
ATOM 1565 C CA . SER A 1 188 ? 54.632 0.459 -44.589 1.00 51.00 188 SER A CA 1
ATOM 1566 C C . SER A 1 188 ? 55.327 0.581 -45.957 1.00 51.00 188 SER A C 1
ATOM 1568 O O . SER A 1 188 ? 56.555 0.599 -46.027 1.00 51.00 188 SER A O 1
ATOM 1570 N N . PHE A 1 189 ? 54.564 0.756 -47.046 1.00 56.47 189 PHE A N 1
ATOM 1571 C CA . PHE A 1 189 ? 55.113 0.993 -48.383 1.00 56.47 189 PHE A CA 1
ATOM 1572 C C . PHE A 1 189 ? 55.806 2.359 -48.487 1.00 56.47 189 PHE A C 1
ATOM 1574 O O . PHE A 1 189 ? 56.895 2.446 -49.051 1.00 56.47 189 PHE A O 1
ATOM 1581 N N . TRP A 1 190 ? 55.228 3.420 -47.916 1.00 51.50 190 TRP A N 1
ATOM 1582 C CA . TRP A 1 190 ? 55.813 4.770 -47.961 1.00 51.50 190 TRP A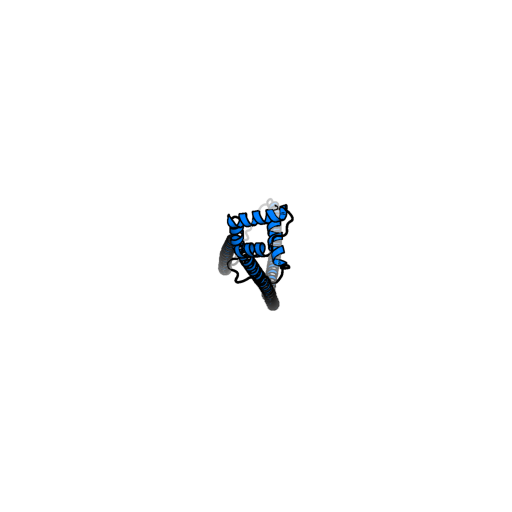 CA 1
ATOM 1583 C C . TRP A 1 190 ? 57.106 4.901 -47.150 1.00 51.50 190 TRP A C 1
ATOM 1585 O O . TRP A 1 190 ? 57.951 5.734 -47.473 1.00 51.50 190 TRP A O 1
ATOM 1595 N N . ILE A 1 191 ? 57.292 4.050 -46.141 1.00 53.59 191 ILE A N 1
ATOM 1596 C CA . ILE A 1 191 ? 58.519 3.975 -45.332 1.00 53.59 191 ILE A CA 1
ATOM 1597 C C . ILE A 1 191 ? 59.558 3.027 -45.975 1.00 53.59 191 ILE A C 1
ATOM 1599 O O . ILE A 1 191 ? 60.724 3.032 -45.593 1.00 53.59 191 ILE A O 1
ATOM 1603 N N . SER A 1 192 ? 59.179 2.243 -46.992 1.00 62.44 192 SER A N 1
ATOM 1604 C CA . SER A 1 192 ? 60.109 1.377 -47.730 1.00 62.44 192 SER A CA 1
ATOM 1605 C C . SER A 1 192 ? 61.047 2.166 -48.655 1.00 62.44 192 SER A C 1
ATOM 1607 O O . SER A 1 192 ? 60.687 3.234 -49.156 1.00 62.44 192 SER A O 1
ATOM 1609 N N . ASP A 1 193 ? 62.207 1.589 -48.991 1.00 66.81 193 ASP A N 1
ATOM 1610 C CA . ASP A 1 193 ? 63.158 2.150 -49.970 1.00 66.81 193 ASP A CA 1
ATOM 1611 C C . ASP A 1 193 ? 62.501 2.522 -51.306 1.00 66.81 193 ASP A C 1
ATOM 1613 O O . ASP A 1 193 ? 62.900 3.481 -51.971 1.00 66.81 193 ASP A O 1
ATOM 1617 N N . LYS A 1 194 ? 61.487 1.756 -51.723 1.00 65.56 194 LYS A N 1
ATOM 1618 C CA . LYS A 1 194 ? 60.755 1.996 -52.968 1.00 65.56 194 LYS A CA 1
ATOM 1619 C C . LYS A 1 194 ? 59.822 3.205 -52.847 1.00 65.56 194 LYS A C 1
ATOM 1621 O O . LYS A 1 194 ? 59.815 4.049 -53.739 1.00 65.56 194 LYS A O 1
ATOM 1626 N N . GLY A 1 195 ? 59.100 3.326 -51.732 1.00 62.62 195 GLY A N 1
ATOM 1627 C CA . GLY A 1 195 ? 58.253 4.486 -51.439 1.00 62.62 195 GLY A CA 1
ATOM 1628 C C . GLY A 1 195 ? 59.058 5.780 -51.291 1.00 62.62 195 GLY A C 1
ATOM 1629 O O . GLY A 1 195 ? 58.696 6.801 -51.874 1.00 62.62 195 GLY A O 1
ATOM 1630 N N . GLN A 1 196 ? 60.206 5.726 -50.611 1.00 62.66 196 GLN A N 1
ATOM 1631 C CA . GLN A 1 196 ? 61.100 6.877 -50.438 1.00 62.66 196 GLN A CA 1
ATOM 1632 C C . GLN A 1 196 ? 61.699 7.373 -51.764 1.00 62.66 196 GLN A C 1
ATOM 1634 O O . GLN A 1 196 ? 61.804 8.582 -51.977 1.00 62.66 196 GLN A O 1
ATOM 1639 N N . LYS A 1 197 ? 62.025 6.470 -52.702 1.00 73.50 197 LYS A N 1
ATOM 1640 C CA . LYS A 1 197 ? 62.474 6.844 -54.058 1.00 73.50 197 LYS A CA 1
ATOM 1641 C C . LYS A 1 197 ? 61.395 7.589 -54.845 1.00 73.50 197 LYS A C 1
ATOM 1643 O O . LYS A 1 197 ? 61.705 8.601 -55.469 1.00 73.50 197 LYS A O 1
ATOM 1648 N N . ILE A 1 198 ? 60.142 7.134 -54.773 1.00 69.69 198 ILE A N 1
ATOM 1649 C CA . ILE A 1 198 ? 59.002 7.805 -55.420 1.00 69.69 198 ILE A CA 1
ATOM 1650 C C . ILE A 1 198 ? 58.796 9.206 -54.822 1.00 69.69 198 ILE A C 1
ATOM 1652 O O . ILE A 1 198 ? 58.637 10.172 -55.564 1.00 69.69 198 ILE A O 1
ATOM 1656 N N . ILE A 1 199 ? 58.875 9.348 -53.493 1.00 64.62 199 ILE A N 1
ATOM 1657 C CA . ILE A 1 199 ? 58.778 10.654 -52.818 1.00 64.62 199 ILE A CA 1
ATOM 1658 C C . ILE A 1 199 ? 59.904 11.598 -53.267 1.00 64.62 199 ILE A C 1
ATOM 1660 O O . ILE A 1 199 ? 59.641 12.755 -53.594 1.00 64.62 199 ILE A O 1
ATOM 1664 N N . ALA A 1 200 ? 61.154 11.128 -53.292 1.00 70.81 200 ALA A N 1
ATOM 1665 C CA . ALA A 1 200 ? 62.298 11.939 -53.710 1.00 70.81 200 ALA A CA 1
ATOM 1666 C C . ALA A 1 200 ? 62.166 12.417 -55.165 1.00 70.81 200 ALA A C 1
ATOM 1668 O O . ALA A 1 200 ? 62.483 13.564 -55.483 1.00 70.81 200 ALA A O 1
ATOM 1669 N N . GLU A 1 201 ? 61.649 11.556 -56.038 1.00 75.06 201 GLU A N 1
ATOM 1670 C CA . GLU A 1 201 ? 61.414 11.876 -57.440 1.00 75.06 201 GLU A CA 1
ATOM 1671 C C . GLU A 1 201 ? 60.284 12.900 -57.620 1.00 75.06 201 GLU A C 1
ATOM 1673 O O . GLU A 1 201 ? 60.432 13.839 -58.398 1.00 75.06 201 GLU A O 1
ATOM 1678 N N . LEU A 1 202 ? 59.194 12.804 -56.855 1.00 68.38 202 LEU A N 1
ATOM 1679 C CA . LEU A 1 202 ? 58.129 13.813 -56.874 1.00 68.38 202 LEU A CA 1
ATOM 1680 C C . LEU A 1 202 ? 58.609 15.172 -56.347 1.00 68.38 202 LEU A C 1
ATOM 1682 O O . LEU A 1 202 ? 58.338 16.193 -56.978 1.00 68.38 202 LEU A O 1
ATOM 1686 N N . LYS A 1 203 ? 59.404 15.183 -55.269 1.00 67.94 203 LYS A N 1
ATOM 1687 C CA . LYS A 1 203 ? 60.045 16.406 -54.753 1.00 67.94 203 LYS A CA 1
ATOM 1688 C C . LYS A 1 203 ? 60.969 17.054 -55.780 1.00 67.94 203 LYS A C 1
ATOM 1690 O O . LYS A 1 203 ? 61.061 18.276 -55.830 1.00 67.94 203 LYS A O 1
ATOM 1695 N N . TYR A 1 204 ? 61.648 16.265 -56.615 1.00 78.50 204 TYR A N 1
ATOM 1696 C CA . TYR A 1 204 ? 62.441 16.809 -57.716 1.00 78.50 204 TYR A CA 1
ATOM 1697 C C . TYR A 1 204 ? 61.561 17.610 -58.685 1.00 78.50 204 TYR A C 1
ATOM 1699 O O . TYR A 1 204 ? 61.878 18.763 -58.964 1.00 78.50 204 TYR A O 1
ATOM 1707 N N . TYR A 1 205 ? 60.438 17.056 -59.147 1.00 72.50 205 TYR A N 1
ATOM 1708 C CA . TYR A 1 205 ? 59.532 17.768 -60.057 1.00 72.50 205 TYR A CA 1
ATOM 1709 C C . TYR A 1 205 ? 58.895 19.007 -59.413 1.00 72.50 205 TYR A C 1
ATOM 1711 O O . TYR A 1 205 ? 58.841 20.058 -60.050 1.00 72.50 205 TYR A O 1
ATOM 1719 N N . GLU A 1 206 ? 58.487 18.910 -58.145 1.00 68.38 206 GLU A N 1
ATOM 1720 C CA . GLU A 1 206 ? 57.940 20.033 -57.374 1.00 68.38 206 GLU A CA 1
ATOM 1721 C C . GLU A 1 206 ? 58.958 21.176 -57.231 1.00 68.38 206 GLU A C 1
ATOM 1723 O O . GLU A 1 206 ? 58.667 22.315 -57.595 1.00 68.38 206 GLU A O 1
ATOM 1728 N N . ASN A 1 207 ? 60.184 20.870 -56.793 1.00 74.44 207 ASN A N 1
ATOM 1729 C CA . ASN A 1 207 ? 61.240 21.867 -56.593 1.00 74.44 207 ASN A CA 1
ATOM 1730 C C . ASN A 1 207 ? 61.661 22.559 -57.893 1.00 74.44 207 ASN A C 1
ATOM 1732 O O . ASN A 1 207 ? 62.060 23.721 -57.871 1.00 74.44 207 ASN A O 1
ATOM 1736 N N . HIS A 1 208 ? 61.580 21.854 -59.021 1.00 77.50 208 HIS A N 1
ATOM 1737 C CA . HIS A 1 208 ? 61.918 22.406 -60.332 1.00 77.50 208 HIS A CA 1
ATOM 1738 C C . HIS A 1 208 ? 60.700 23.017 -61.047 1.00 77.50 208 HIS A C 1
ATOM 1740 O O . HIS A 1 208 ? 60.851 23.518 -62.157 1.00 77.50 208 HIS A O 1
ATOM 1746 N N . GLN A 1 209 ? 59.511 22.993 -60.427 1.00 74.38 209 GLN A N 1
ATOM 1747 C CA . GLN A 1 209 ? 58.238 23.473 -60.986 1.00 74.38 209 GLN A CA 1
ATOM 1748 C C . GLN A 1 209 ? 57.916 22.893 -62.375 1.00 74.38 209 GLN A C 1
ATOM 1750 O O . GLN A 1 209 ? 57.258 23.530 -63.199 1.00 74.38 209 GLN A O 1
ATOM 1755 N N . VAL A 1 210 ? 58.377 21.671 -62.650 1.00 73.38 210 VAL A N 1
ATOM 1756 C CA . VAL A 1 210 ? 58.131 20.983 -63.922 1.00 73.38 210 VAL A CA 1
ATOM 1757 C C . VAL A 1 210 ? 57.012 19.964 -63.716 1.00 73.38 210 VAL A C 1
ATOM 1759 O O . VAL A 1 210 ? 57.075 19.187 -62.761 1.00 73.38 210 VAL A O 1
ATOM 1762 N N . PRO A 1 211 ? 55.998 19.902 -64.598 1.00 64.50 211 PRO A N 1
ATOM 1763 C CA . PRO A 1 211 ? 54.962 18.886 -64.488 1.00 64.50 211 PRO A CA 1
ATOM 1764 C C . PRO A 1 211 ? 55.563 17.485 -64.646 1.00 64.50 211 PRO A C 1
ATOM 1766 O O . PRO A 1 211 ? 56.373 17.229 -65.540 1.00 64.50 211 PRO A O 1
ATOM 1769 N N . VAL A 1 212 ? 55.136 16.557 -63.790 1.00 65.38 212 VAL A N 1
ATOM 1770 C CA . VAL A 1 212 ? 55.520 15.146 -63.902 1.00 65.38 212 VAL A CA 1
ATOM 1771 C C . VAL A 1 212 ? 54.957 14.590 -65.219 1.00 65.38 212 VAL A C 1
ATOM 1773 O O . VAL A 1 212 ? 53.742 14.646 -65.425 1.00 65.38 212 VAL A O 1
ATOM 1776 N N . PRO A 1 213 ? 55.785 14.019 -66.115 1.00 71.88 213 PRO A N 1
ATOM 1777 C CA . PRO A 1 213 ? 55.289 13.422 -67.349 1.00 71.88 213 PRO A CA 1
ATOM 1778 C C . PRO A 1 213 ? 54.289 12.293 -67.073 1.00 71.88 213 PRO A C 1
ATOM 1780 O O . PRO A 1 213 ? 54.543 11.414 -66.246 1.00 71.88 213 PRO A O 1
ATOM 1783 N N . TYR A 1 214 ? 53.184 12.269 -67.820 1.00 62.00 214 TYR A N 1
ATOM 1784 C CA . TYR A 1 214 ? 52.063 11.343 -67.610 1.00 62.00 214 TYR A CA 1
ATOM 1785 C C . TYR A 1 214 ? 52.466 9.858 -67.561 1.00 62.00 214 TYR A C 1
ATOM 1787 O O . TYR A 1 214 ? 52.022 9.103 -66.699 1.00 62.00 214 TYR A O 1
ATOM 1795 N N . TRP A 1 215 ? 53.371 9.419 -68.438 1.00 71.88 215 TRP A N 1
ATOM 1796 C CA . TRP A 1 215 ? 53.853 8.031 -68.446 1.00 71.88 215 TRP A CA 1
ATOM 1797 C C . TRP A 1 215 ? 54.607 7.659 -67.159 1.00 71.88 215 TRP A C 1
ATOM 1799 O O . TRP A 1 215 ? 54.532 6.522 -66.691 1.00 71.88 215 TRP A O 1
ATOM 1809 N N . LYS A 1 216 ? 55.330 8.623 -66.581 1.00 69.81 216 LYS A N 1
ATOM 1810 C CA . LYS A 1 216 ? 56.129 8.444 -65.371 1.00 69.81 216 LYS A CA 1
ATOM 1811 C C . LYS A 1 216 ? 55.231 8.418 -64.144 1.00 69.81 216 LYS A C 1
ATOM 1813 O O . LYS A 1 216 ? 55.397 7.564 -63.278 1.00 69.81 216 LYS A O 1
ATOM 1818 N N . TYR A 1 217 ? 54.212 9.272 -64.150 1.00 63.97 217 TYR A N 1
ATOM 1819 C CA . TYR A 1 217 ? 53.105 9.238 -63.205 1.00 63.97 217 TYR A CA 1
ATOM 1820 C C . TYR A 1 217 ? 52.408 7.869 -63.194 1.00 63.97 217 TYR A C 1
ATOM 1822 O O . TYR A 1 217 ? 52.351 7.204 -62.161 1.00 63.97 217 TYR A O 1
ATOM 1830 N N . ARG A 1 218 ? 52.001 7.370 -64.369 1.00 64.12 218 ARG A N 1
ATOM 1831 C CA . ARG A 1 218 ? 51.374 6.048 -64.523 1.00 64.12 218 ARG A CA 1
ATOM 1832 C C . ARG A 1 218 ? 52.258 4.909 -64.008 1.00 64.12 218 ARG A C 1
ATOM 1834 O O . ARG A 1 218 ? 51.753 3.957 -63.416 1.00 64.12 218 ARG A O 1
ATOM 1841 N N . LYS A 1 219 ? 53.575 4.992 -64.225 1.00 72.06 219 LYS A N 1
ATOM 1842 C CA . LYS A 1 219 ? 54.539 4.013 -63.705 1.00 72.06 219 LYS A CA 1
ATOM 1843 C C . LYS A 1 219 ? 54.565 4.009 -62.172 1.00 72.06 219 LYS A C 1
ATOM 1845 O O . LYS A 1 219 ? 54.442 2.940 -61.584 1.00 72.06 219 LYS A O 1
ATOM 1850 N N . MET A 1 220 ? 54.661 5.179 -61.536 1.00 69.06 220 MET A N 1
ATOM 1851 C CA . MET A 1 220 ? 54.664 5.299 -60.071 1.00 69.06 220 MET A CA 1
ATOM 1852 C C . MET A 1 220 ? 53.357 4.784 -59.449 1.00 69.06 220 MET A C 1
ATOM 1854 O O . MET A 1 220 ? 53.395 4.059 -58.461 1.00 69.06 220 MET A O 1
ATOM 1858 N N . VAL A 1 221 ? 52.205 5.068 -60.067 1.00 63.03 221 VAL A N 1
ATOM 1859 C CA . VAL A 1 221 ? 50.896 4.587 -59.589 1.00 63.03 221 VAL A CA 1
ATOM 1860 C C . VAL A 1 221 ? 50.761 3.064 -59.697 1.00 63.03 221 VAL A C 1
ATOM 1862 O O . VAL A 1 221 ? 50.300 2.425 -58.756 1.00 63.03 221 VAL A O 1
ATOM 1865 N N . ARG A 1 222 ? 51.235 2.446 -60.787 1.00 66.88 222 ARG A N 1
ATOM 1866 C CA . ARG A 1 222 ? 51.284 0.973 -60.904 1.00 66.88 222 ARG A CA 1
ATOM 1867 C C . ARG A 1 222 ? 52.192 0.325 -59.868 1.00 66.88 222 ARG A C 1
ATOM 1869 O O . ARG A 1 222 ? 51.935 -0.787 -59.424 1.00 66.88 222 ARG A O 1
ATOM 1876 N N . GLU A 1 223 ? 53.273 1.003 -59.501 1.00 67.50 223 GLU A N 1
ATOM 1877 C CA . GLU A 1 223 ? 54.174 0.523 -58.458 1.00 67.50 223 GLU A CA 1
ATOM 1878 C C . GLU A 1 223 ? 53.576 0.642 -57.049 1.00 67.50 223 GLU A C 1
ATOM 1880 O O . GLU A 1 223 ? 53.971 -0.143 -56.186 1.00 67.50 223 GLU A O 1
ATOM 1885 N N . LEU A 1 224 ? 52.639 1.579 -56.841 1.00 60.75 224 LEU A N 1
ATOM 1886 C CA . LEU A 1 224 ? 51.873 1.775 -55.603 1.00 60.75 224 LEU A CA 1
ATOM 1887 C C . LEU A 1 224 ? 50.699 0.800 -55.460 1.00 60.75 224 LEU A C 1
ATOM 1889 O O . LEU A 1 224 ? 50.381 0.386 -54.347 1.00 60.75 224 LEU A O 1
ATOM 1893 N N . TYR A 1 225 ? 50.073 0.430 -56.578 1.00 57.94 225 TYR A N 1
ATOM 1894 C CA . TYR A 1 225 ? 48.873 -0.407 -56.626 1.00 57.94 225 TYR A CA 1
ATOM 1895 C C . TYR A 1 225 ? 49.066 -1.599 -57.580 1.00 57.94 225 TYR A C 1
ATOM 1897 O O . TYR A 1 225 ? 48.449 -1.648 -58.643 1.00 57.94 225 TYR A O 1
ATOM 1905 N N . PRO A 1 226 ? 49.939 -2.567 -57.237 1.00 57.88 226 PRO A N 1
ATOM 1906 C CA . PRO A 1 226 ? 50.263 -3.683 -58.126 1.00 57.88 226 PRO A CA 1
ATOM 1907 C C . PRO A 1 226 ? 49.125 -4.707 -58.278 1.00 57.88 226 PRO A C 1
ATOM 1909 O O . PRO A 1 226 ? 49.122 -5.451 -59.255 1.00 57.88 226 PRO A O 1
ATOM 1912 N N . GLU A 1 227 ? 48.181 -4.757 -57.332 1.00 52.72 227 GLU A N 1
ATOM 1913 C CA . GLU A 1 227 ? 47.062 -5.715 -57.333 1.00 52.72 227 GLU A CA 1
ATOM 1914 C C . GLU A 1 227 ? 45.771 -5.174 -57.968 1.00 52.72 227 GLU A C 1
ATOM 1916 O O . GLU A 1 227 ? 44.811 -5.927 -58.111 1.00 52.72 227 GLU A O 1
ATOM 1921 N N . GLU A 1 228 ? 45.720 -3.902 -58.378 1.00 51.28 228 GLU A N 1
ATOM 1922 C CA . GLU A 1 228 ? 44.546 -3.363 -59.071 1.00 51.28 228 GLU A CA 1
ATOM 1923 C C . GLU A 1 228 ? 44.643 -3.662 -60.580 1.00 51.28 228 GLU A C 1
ATOM 1925 O O . GLU A 1 228 ? 45.546 -3.151 -61.256 1.00 51.28 228 GLU A O 1
ATOM 1930 N N . PRO A 1 229 ? 43.756 -4.510 -61.141 1.00 46.28 229 PRO A N 1
ATOM 1931 C CA . PRO A 1 229 ? 43.785 -4.830 -62.558 1.00 46.28 229 PRO A CA 1
ATOM 1932 C C . PRO A 1 229 ? 43.399 -3.580 -63.347 1.00 46.28 229 PRO A C 1
ATOM 1934 O O . PRO A 1 229 ? 42.280 -3.102 -63.229 1.00 46.28 229 PRO A O 1
ATOM 1937 N N . LEU A 1 230 ? 44.352 -3.068 -64.135 1.00 49.84 230 LEU A N 1
ATOM 1938 C CA . LEU A 1 230 ? 44.169 -1.994 -65.116 1.00 49.84 230 LEU A CA 1
ATOM 1939 C C . LEU A 1 230 ? 43.261 -0.859 -64.605 1.00 49.84 230 LEU A C 1
ATOM 1941 O O . LEU A 1 230 ? 42.131 -0.722 -65.057 1.00 49.84 230 LEU A O 1
ATOM 1945 N N . MET A 1 231 ? 43.777 0.014 -63.730 1.00 48.84 231 MET A N 1
ATOM 1946 C CA . MET A 1 231 ? 43.233 1.375 -63.679 1.00 48.84 231 MET A CA 1
ATOM 1947 C C . MET A 1 231 ? 43.370 1.978 -65.089 1.00 48.84 231 MET A C 1
ATOM 1949 O O . MET A 1 231 ? 44.472 2.322 -65.544 1.00 48.84 231 MET A O 1
ATOM 1953 N N . GLU A 1 232 ? 42.260 2.011 -65.822 1.00 46.94 232 GLU A N 1
ATOM 1954 C CA . GLU A 1 232 ? 42.119 2.712 -67.090 1.00 46.94 232 GLU A CA 1
ATOM 1955 C C . GLU A 1 232 ? 42.072 4.207 -66.783 1.00 46.94 232 GLU A C 1
ATOM 1957 O O . GLU A 1 232 ? 41.027 4.794 -66.539 1.00 46.94 232 GLU A O 1
ATOM 1962 N N . PHE A 1 233 ? 43.252 4.825 -66.727 1.00 48.84 233 PHE A N 1
ATOM 1963 C CA . PHE A 1 233 ? 43.378 6.278 -66.666 1.00 48.84 233 PHE A CA 1
ATOM 1964 C C . PHE A 1 233 ? 43.001 6.842 -68.036 1.00 48.84 233 PHE A C 1
ATOM 1966 O O . PHE A 1 233 ? 43.855 6.977 -68.921 1.00 48.84 233 PHE A O 1
ATOM 1973 N N . GLU A 1 234 ? 41.709 7.078 -68.248 1.00 43.97 234 GLU A N 1
ATOM 1974 C CA . GLU A 1 234 ? 41.209 7.573 -69.529 1.00 43.97 234 GLU A CA 1
ATOM 1975 C C . GLU A 1 234 ? 41.480 9.071 -69.721 1.00 43.97 234 GLU A C 1
ATOM 1977 O O . GLU A 1 234 ? 41.577 9.515 -70.865 1.00 43.97 234 GLU A O 1
ATOM 1982 N N . THR A 1 235 ? 41.698 9.863 -68.658 1.00 45.31 235 THR A N 1
ATOM 1983 C CA . THR A 1 235 ? 41.985 11.303 -68.806 1.00 45.31 235 THR A CA 1
ATOM 1984 C C . THR A 1 235 ? 42.930 11.890 -67.736 1.00 45.31 235 THR A C 1
ATOM 1986 O O . THR A 1 235 ? 43.082 11.325 -66.655 1.00 45.31 235 THR A O 1
ATOM 1989 N N . PRO A 1 236 ? 43.588 13.041 -68.010 1.00 41.69 236 PRO A N 1
ATOM 1990 C CA . PRO A 1 236 ? 44.506 13.715 -67.076 1.00 41.69 236 PRO A CA 1
ATOM 1991 C C . PRO A 1 236 ? 43.830 14.354 -65.850 1.00 41.69 236 PRO A C 1
ATOM 1993 O O . PRO A 1 236 ? 44.533 14.828 -64.955 1.00 41.69 236 PRO A O 1
ATOM 1996 N N . ASP A 1 237 ? 42.497 14.385 -65.823 1.00 43.88 237 ASP A N 1
ATOM 1997 C CA . ASP A 1 237 ? 41.677 15.086 -64.833 1.00 43.88 237 ASP A CA 1
ATOM 1998 C C . ASP A 1 237 ? 41.151 14.166 -63.726 1.00 43.88 237 ASP A C 1
ATOM 2000 O O . ASP A 1 237 ? 40.182 14.515 -63.056 1.00 43.88 237 ASP A O 1
ATOM 2004 N N . ASP A 1 238 ? 41.782 13.013 -63.481 1.00 50.47 238 ASP A N 1
ATOM 2005 C CA . ASP A 1 238 ? 41.428 12.168 -62.337 1.00 50.47 238 ASP A CA 1
ATOM 2006 C C . ASP A 1 238 ? 41.676 12.922 -61.017 1.00 50.47 238 ASP A C 1
ATOM 2008 O O . ASP A 1 238 ? 42.753 12.909 -60.409 1.00 50.47 238 ASP A O 1
ATOM 2012 N N . VAL A 1 239 ? 40.627 13.613 -60.568 1.00 43.09 239 VAL A N 1
ATOM 2013 C CA . VAL A 1 239 ? 40.554 14.417 -59.347 1.00 43.09 239 VAL A CA 1
ATOM 2014 C C . VAL A 1 239 ? 40.932 13.567 -58.139 1.00 43.09 239 VAL A C 1
ATOM 2016 O O . VAL A 1 239 ? 41.631 14.049 -57.255 1.00 43.09 239 VAL A O 1
ATOM 2019 N N . LEU A 1 240 ? 40.569 12.283 -58.145 1.00 43.59 240 LEU A N 1
ATOM 2020 C CA . LEU A 1 240 ? 40.935 11.303 -57.121 1.00 43.59 240 LEU A CA 1
ATOM 2021 C C . LEU A 1 240 ? 42.449 11.100 -57.002 1.00 43.59 240 LEU A C 1
ATOM 2023 O O . LEU A 1 240 ? 42.969 10.982 -55.900 1.00 43.59 240 LEU A O 1
ATOM 2027 N N . LEU A 1 241 ? 43.178 11.127 -58.113 1.00 50.06 241 LEU A N 1
ATOM 2028 C CA . LEU A 1 241 ? 44.620 10.894 -58.162 1.00 50.06 241 LEU A CA 1
ATOM 2029 C C . LEU A 1 241 ? 45.432 12.118 -57.723 1.00 50.06 241 LEU A C 1
ATOM 2031 O O . LEU A 1 241 ? 46.424 11.982 -56.999 1.00 50.06 241 LEU A O 1
ATOM 2035 N N . ARG A 1 242 ? 44.982 13.324 -58.099 1.00 45.47 242 ARG A N 1
ATOM 2036 C CA . ARG A 1 242 ? 45.496 14.575 -57.519 1.00 45.47 242 ARG A CA 1
ATOM 2037 C C . ARG A 1 242 ? 45.163 14.664 -56.035 1.00 45.47 242 ARG A C 1
ATOM 2039 O O . ARG A 1 242 ? 46.053 14.998 -55.263 1.00 45.47 242 ARG A O 1
ATOM 2046 N N . PHE A 1 243 ? 43.944 14.328 -55.620 1.00 42.78 243 PHE A N 1
ATOM 2047 C CA . PHE A 1 243 ? 43.516 14.377 -54.218 1.00 42.78 243 PHE A CA 1
ATOM 2048 C C . PHE A 1 243 ? 44.330 13.407 -53.351 1.00 42.78 243 PHE A C 1
ATOM 2050 O O . PHE A 1 243 ? 44.924 13.818 -52.358 1.00 42.78 243 PHE A O 1
ATOM 2057 N N . CYS A 1 244 ? 44.498 12.157 -53.800 1.00 47.56 244 CYS A N 1
ATOM 2058 C CA . CYS A 1 244 ? 45.276 11.145 -53.090 1.00 47.56 244 CYS A CA 1
ATOM 2059 C C . CYS A 1 244 ? 46.760 11.490 -52.930 1.00 47.56 244 CYS A C 1
ATOM 2061 O O . CYS A 1 244 ? 47.356 11.001 -51.981 1.00 47.56 244 CYS A O 1
ATOM 2063 N N . PHE A 1 245 ? 47.366 12.294 -53.812 1.00 50.69 245 PHE A N 1
ATOM 2064 C CA . PHE A 1 245 ? 48.759 12.740 -53.660 1.00 50.69 245 PHE A CA 1
ATOM 2065 C C . PHE A 1 245 ? 48.900 14.113 -52.999 1.00 50.69 245 PHE A C 1
ATOM 2067 O O . PHE A 1 245 ? 49.844 14.312 -52.239 1.00 50.69 245 PHE A O 1
ATOM 2074 N N . THR A 1 246 ? 47.972 15.043 -53.233 1.00 46.94 246 THR A N 1
ATOM 2075 C CA . THR A 1 246 ? 47.984 16.366 -52.584 1.00 46.94 246 THR A CA 1
ATOM 2076 C C . THR A 1 246 ? 47.774 16.209 -51.079 1.00 46.94 246 THR A C 1
ATOM 2078 O O . THR A 1 246 ? 48.528 16.788 -50.301 1.00 46.94 246 THR A O 1
ATOM 2081 N N . ASP A 1 247 ? 46.856 15.336 -50.653 1.00 45.00 247 ASP A N 1
ATOM 2082 C CA . ASP A 1 247 ? 46.684 15.025 -49.230 1.00 45.00 247 ASP A CA 1
ATOM 2083 C C . ASP A 1 247 ? 47.865 14.239 -48.654 1.00 45.00 247 ASP A C 1
ATOM 2085 O O . ASP A 1 247 ? 48.216 14.430 -47.492 1.00 45.00 247 ASP A O 1
ATOM 2089 N N . LEU A 1 248 ? 48.545 13.407 -49.451 1.00 46.06 248 LEU A N 1
ATOM 2090 C CA . LEU A 1 248 ? 49.716 12.650 -48.990 1.00 46.06 248 LEU A CA 1
ATOM 2091 C C . LEU A 1 248 ? 50.959 13.529 -48.791 1.00 46.06 248 LEU A C 1
ATOM 2093 O O . LEU A 1 248 ? 51.765 13.281 -47.899 1.00 46.06 248 LEU A O 1
ATOM 2097 N N . ILE A 1 249 ? 51.112 14.561 -49.623 1.00 46.31 249 ILE A N 1
ATOM 2098 C CA . ILE A 1 249 ? 52.179 15.562 -49.502 1.00 46.31 249 ILE A CA 1
ATOM 2099 C C . ILE A 1 249 ? 51.869 16.516 -48.339 1.00 46.31 249 ILE A C 1
ATOM 2101 O O . ILE A 1 249 ? 52.766 16.863 -47.570 1.00 46.31 249 ILE A O 1
ATOM 2105 N N . ASN A 1 250 ? 50.599 16.889 -48.152 1.00 41.34 250 ASN A N 1
ATOM 2106 C CA . ASN A 1 250 ? 50.176 17.781 -47.069 1.00 41.34 250 ASN A CA 1
ATOM 2107 C C . ASN A 1 250 ? 50.143 17.103 -45.689 1.00 41.34 250 ASN A C 1
ATOM 2109 O O . ASN A 1 250 ? 50.407 17.768 -44.691 1.00 41.34 250 ASN A O 1
ATOM 2113 N N . THR A 1 251 ? 49.898 15.792 -45.608 1.00 42.84 251 THR A N 1
ATOM 2114 C CA . THR A 1 251 ? 49.944 15.044 -44.333 1.00 42.84 251 THR A CA 1
ATOM 2115 C C . THR A 1 251 ? 51.357 14.895 -43.758 1.00 42.84 251 THR A C 1
ATOM 2117 O O . THR A 1 251 ? 51.489 14.594 -42.578 1.00 42.84 251 THR A O 1
ATOM 2120 N N . TRP A 1 252 ? 52.407 15.170 -44.540 1.00 40.12 252 TRP A N 1
ATOM 2121 C CA . TRP A 1 252 ? 53.809 15.186 -44.089 1.00 40.12 252 TRP A CA 1
ATOM 2122 C C . TRP A 1 252 ? 54.350 16.588 -43.745 1.00 40.12 252 TRP A C 1
ATOM 2124 O O . TRP A 1 252 ? 55.541 16.732 -43.467 1.00 40.12 252 TRP A O 1
ATOM 2134 N N . ARG A 1 253 ? 53.514 17.639 -43.771 1.00 38.81 253 ARG A N 1
ATOM 2135 C CA . ARG A 1 253 ? 53.906 19.010 -43.377 1.00 38.81 253 ARG A CA 1
ATOM 2136 C C . ARG A 1 253 ? 53.771 19.308 -41.871 1.00 38.81 253 ARG A C 1
ATOM 2138 O O . ARG A 1 253 ? 53.931 20.466 -41.483 1.00 38.81 253 ARG A O 1
ATOM 2145 N N . HIS A 1 254 ? 53.545 18.291 -41.039 1.00 35.31 254 HIS A N 1
ATOM 2146 C CA . HIS A 1 254 ? 53.579 18.379 -39.576 1.00 35.31 254 HIS A CA 1
ATOM 2147 C C . HIS A 1 254 ? 54.520 17.338 -38.980 1.00 35.31 254 HIS A C 1
ATOM 2149 O O . HIS A 1 254 ? 54.406 16.157 -39.372 1.00 35.31 254 HIS A O 1
#

Secondary structure (DSSP, 8-state):
-HHHHHHHHHHHHHHHHHHHHHHHHHHHHHHHHHHHHHHHSTTSTT----PPP-----------TTSHHHHHHHHHHHHHHHHHHHHHHHHHHHHHHHHHHHHHHHHHHHHHHHHHHT-HHHHHHHHHHHHHHHHHHHHHHHHHHHHHHHHHHHHHHHHHHHHHHHHHHHHHHHHHHHHHHHHHHHHHHHHSHHHHHHHHHHHHHHHTTPPPPHHHHHHHHHHH-TTSS------TT-HHHHHHHHHHHHTT--

Sequence (254 aa):
MARTKMLAALQKMKEQEQREKEEEERRREQEQWWSEQDEEEEDQDQNLETPMEQGTTAQMIQGTTTQMIQEDDVQKQLEQARSNLNRVTEELKRSQTHIKETQRENIALYEKMKALLNDPEIKRRTQEQIKKDEEEEKRLKQEELEAAKKEAQMLRSELCARDSEIKKIMRELEEAKAHTDRGNKKASFWISDKGQKIIAELKYYENHQVPVPYWKYRKMVRELYPEEPLMEFETPDDVLLRFCFTDLINTWRH

Radius of gyration: 60.83 Å; chains: 1; bounding box: 95×46×172 Å

pLDDT: mean 72.7, std 20.74, range [33.12, 97.44]

Organism: Trichomonas vaginalis (strain ATCC PRA-98 / G3) (NCBI:txid412133)